Protein AF-A0A1H3CZZ8-F1 (afdb_monomer_lite)

Foldseek 3Di:
DDPPPDDDPDVVNVVVVVVLVVLVVVCCLQQADDVLLVCLLVPFQEFCAQCFQDFALFKWWAALVRRHIHGLGDDDDDCVFKPKDWDWWKKFQQPCVVCVCSVVVVVVSCVVPPDDDPDRSGIDTATWMKMFGPDNCSSVVVDDLVSLLVVQVSQVNLIFMWGWGMFTAGPPPRTTGTTHTDQAGDDRDQVSCVVSVHHRDPSSVVRHRPTPDDRRPRDPSSVVNSVVVRMDIDHPPPCVVVVVVVVVVVD

pLDDT: mean 79.76, std 17.26, range [32.12, 97.25]

Sequence (251 aa):
MLFEVTGMFKPRVLLSLALVLLGAFAYHTFTNITRADIFAYHRLEREAVGASFASAGDVVAISPDGTRMEAICLFDLDAEVRREAGLDSIYVNDLGRQLPTFPKLMNAINFLTPSEGDGRPDEISFAGKYSELSSASAVAPAMTRDCECEMARRMNRREKVCTTIAALSEARDGRALAIRFATYANFVTDARFEECGLEKSPAALALDGATCSAEADIPWDVKLRAMLRLIEQHPRKARAGEDEARTASAE

Structure (mmCIF, N/CA/C/O backbone):
data_AF-A0A1H3CZZ8-F1
#
_entry.id   AF-A0A1H3CZZ8-F1
#
loop_
_atom_site.group_PDB
_atom_site.id
_atom_site.type_symbol
_atom_site.label_atom_id
_atom_site.label_alt_id
_atom_site.label_comp_id
_atom_site.label_asym_id
_atom_site.label_entity_id
_atom_site.label_seq_id
_atom_site.pdbx_PDB_ins_code
_atom_site.Cartn_x
_atom_site.Cartn_y
_atom_site.Cartn_z
_atom_site.occupancy
_atom_site.B_iso_or_equiv
_atom_site.auth_seq_id
_atom_site.auth_comp_id
_atom_site.auth_asym_id
_atom_site.auth_atom_id
_atom_site.pdbx_PDB_model_num
ATOM 1 N N . MET A 1 1 ? 58.305 34.202 0.075 1.00 38.62 1 MET A N 1
ATOM 2 C CA . MET A 1 1 ? 57.602 33.930 -1.195 1.00 38.62 1 MET A CA 1
ATOM 3 C C . MET A 1 1 ? 56.342 33.160 -0.859 1.00 38.62 1 MET A C 1
ATOM 5 O O . MET A 1 1 ? 56.431 32.000 -0.484 1.00 38.62 1 MET A O 1
ATOM 9 N N . LEU A 1 2 ? 55.204 33.853 -0.868 1.00 36.25 2 LEU A N 1
ATOM 10 C CA . LEU A 1 2 ? 53.876 33.257 -0.754 1.00 36.25 2 LEU A CA 1
ATOM 11 C C . LEU A 1 2 ? 53.543 32.629 -2.111 1.00 36.25 2 LEU A C 1
ATOM 13 O O . LEU A 1 2 ? 53.585 33.323 -3.123 1.00 36.25 2 LEU A O 1
ATOM 17 N N . PHE A 1 3 ? 53.273 31.326 -2.136 1.00 39.53 3 PHE A N 1
ATOM 18 C CA . PHE A 1 3 ? 52.702 30.669 -3.307 1.00 39.53 3 PHE A CA 1
ATOM 19 C C . PHE A 1 3 ? 51.218 31.045 -3.381 1.00 39.53 3 PHE A C 1
ATOM 21 O O . PHE A 1 3 ? 50.389 30.480 -2.670 1.00 39.53 3 PHE A O 1
ATOM 28 N N . GLU A 1 4 ? 50.891 32.022 -4.225 1.00 41.75 4 GLU A N 1
ATOM 29 C CA . GLU A 1 4 ? 49.532 32.221 -4.724 1.00 41.75 4 GLU A CA 1
ATOM 30 C C . GLU A 1 4 ? 49.154 31.019 -5.597 1.00 41.75 4 GLU A C 1
ATOM 32 O O . GLU A 1 4 ? 49.566 30.896 -6.749 1.00 41.75 4 GLU A O 1
ATOM 37 N N . VAL A 1 5 ? 48.375 30.099 -5.029 1.00 48.22 5 VAL A N 1
ATOM 38 C CA . VAL A 1 5 ? 47.653 29.069 -5.783 1.00 48.22 5 VAL A CA 1
ATOM 39 C C . VAL A 1 5 ? 46.302 29.663 -6.172 1.00 48.22 5 VAL A C 1
ATOM 41 O O . VAL A 1 5 ? 45.273 29.364 -5.573 1.00 48.22 5 VAL A O 1
ATOM 44 N N . THR A 1 6 ? 46.298 30.564 -7.147 1.00 60.34 6 THR A N 1
ATOM 45 C CA . THR A 1 6 ? 45.065 31.144 -7.690 1.00 60.34 6 THR A CA 1
ATOM 46 C C . THR A 1 6 ? 45.097 31.092 -9.209 1.00 60.34 6 THR A C 1
ATOM 48 O O . THR A 1 6 ? 45.677 31.928 -9.892 1.00 60.34 6 THR A O 1
ATOM 51 N N . GLY A 1 7 ? 44.425 30.075 -9.745 1.00 53.41 7 GLY A N 1
ATOM 52 C CA . GLY A 1 7 ? 44.117 29.954 -11.163 1.00 53.41 7 GLY A CA 1
ATOM 53 C C . GLY A 1 7 ? 4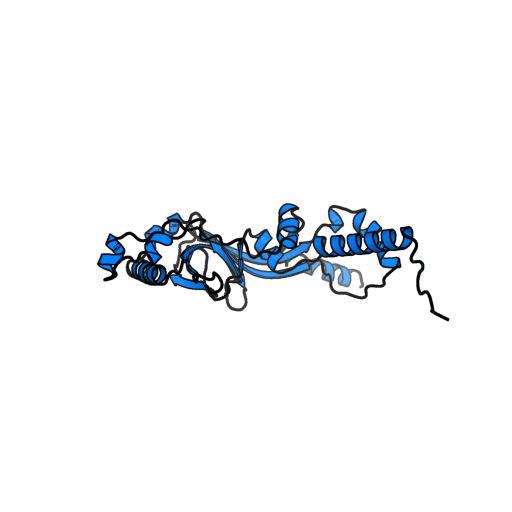4.272 28.513 -11.653 1.00 53.41 7 GLY A C 1
ATOM 54 O O . GLY A 1 7 ? 45.243 27.847 -11.347 1.00 53.41 7 GLY A O 1
ATOM 55 N N . MET A 1 8 ? 43.391 27.948 -12.467 1.00 51.59 8 MET A N 1
ATOM 56 C CA . MET A 1 8 ? 42.372 28.593 -13.276 1.00 51.59 8 MET A CA 1
ATOM 57 C C . MET A 1 8 ? 41.637 27.469 -14.021 1.00 51.59 8 MET A C 1
ATOM 59 O O . MET A 1 8 ? 41.897 27.233 -15.202 1.00 51.59 8 MET A O 1
ATOM 63 N N . PHE A 1 9 ? 40.726 26.735 -13.374 1.00 51.91 9 PHE A N 1
ATOM 64 C CA . PHE A 1 9 ? 39.738 26.023 -14.184 1.00 51.91 9 PHE A CA 1
ATOM 65 C C . PHE A 1 9 ? 38.892 27.109 -14.847 1.00 51.91 9 PHE A C 1
ATOM 67 O O . PHE A 1 9 ? 38.096 27.776 -14.188 1.00 51.91 9 PHE A O 1
ATOM 74 N N . LYS A 1 10 ? 39.153 27.374 -16.138 1.00 71.56 10 LYS A N 1
ATOM 75 C CA . LYS A 1 10 ? 38.395 28.352 -16.931 1.00 71.56 10 LYS A CA 1
ATOM 76 C C . LYS A 1 10 ? 36.904 28.105 -16.666 1.00 71.56 10 LYS A C 1
ATOM 78 O O . LYS A 1 10 ? 36.497 26.945 -16.716 1.00 71.56 10 LYS A O 1
ATOM 83 N N . PRO A 1 11 ? 36.072 29.137 -16.453 1.00 74.56 11 PRO A N 1
ATOM 84 C CA . PRO A 1 11 ? 34.649 28.959 -16.139 1.00 74.56 11 PRO A CA 1
ATOM 85 C C . PRO A 1 11 ? 33.912 28.086 -17.168 1.00 74.56 11 PRO A C 1
ATOM 87 O O . PRO A 1 11 ? 32.972 27.383 -16.827 1.00 74.56 11 PRO A O 1
ATOM 90 N N . ARG A 1 12 ? 34.405 28.042 -18.414 1.00 76.06 12 ARG A N 1
ATOM 91 C CA . ARG A 1 12 ? 33.941 27.124 -19.464 1.00 76.06 12 ARG A CA 1
ATOM 92 C C . ARG A 1 12 ? 34.193 25.642 -19.154 1.00 76.06 12 ARG A C 1
ATOM 94 O O . ARG A 1 12 ? 33.333 24.829 -19.439 1.00 76.06 12 ARG A O 1
ATOM 101 N N . VAL A 1 13 ? 35.337 25.293 -18.566 1.00 77.75 13 VAL A N 1
ATOM 102 C CA . VAL A 1 13 ? 35.671 23.911 -18.173 1.00 77.75 13 VAL A CA 1
ATOM 103 C C . VAL A 1 13 ? 34.804 23.464 -16.997 1.00 77.75 13 VAL A C 1
ATOM 105 O O . VAL A 1 13 ? 34.273 22.360 -17.028 1.00 77.75 13 VAL A O 1
ATOM 108 N N . LEU A 1 14 ? 34.598 24.338 -16.004 1.00 79.62 14 LEU A N 1
ATOM 109 C CA . LEU A 1 14 ? 33.688 24.063 -14.886 1.00 79.62 14 LEU A CA 1
ATOM 110 C C . LEU A 1 14 ? 32.239 23.907 -15.361 1.00 79.62 14 LEU A C 1
ATOM 112 O O . LEU A 1 14 ? 31.555 22.988 -14.924 1.00 79.62 14 LEU A O 1
ATOM 116 N N . LEU A 1 15 ? 31.791 24.754 -16.293 1.00 82.19 15 LEU A N 1
ATOM 117 C CA . LEU A 1 15 ? 30.461 24.651 -16.891 1.00 82.19 15 LEU A CA 1
ATOM 118 C C . LEU A 1 15 ? 30.287 23.344 -17.678 1.00 82.19 15 LEU A C 1
ATOM 120 O O . LEU A 1 15 ? 29.278 22.667 -17.510 1.00 82.19 15 LEU A O 1
ATOM 124 N N . SER A 1 16 ? 31.267 22.962 -18.501 1.00 77.38 16 SER A N 1
ATOM 125 C CA . SER A 1 16 ? 31.225 21.694 -19.238 1.00 77.38 16 SER A CA 1
ATOM 126 C C . SER A 1 16 ? 31.192 20.489 -18.301 1.00 77.38 16 SER A C 1
ATOM 128 O O . SER A 1 16 ? 30.397 19.579 -18.515 1.00 77.38 16 SER A O 1
ATOM 130 N N . LEU A 1 17 ? 32.008 20.490 -17.242 1.00 79.62 17 LEU A N 1
ATOM 131 C CA . LEU A 1 17 ? 31.998 19.425 -16.241 1.00 79.62 17 LEU A CA 1
ATOM 132 C C . LEU A 1 17 ? 30.644 19.350 -15.523 1.00 79.62 17 LEU A C 1
ATOM 134 O O . LEU A 1 17 ? 30.098 18.262 -15.367 1.00 79.62 17 LEU A O 1
ATOM 138 N N . ALA A 1 18 ? 30.073 20.495 -15.142 1.00 82.31 18 ALA A N 1
ATOM 139 C CA . ALA A 1 18 ? 28.754 20.554 -14.521 1.00 82.31 18 ALA A CA 1
ATOM 140 C C . ALA A 1 18 ? 27.660 19.995 -15.443 1.00 82.31 18 ALA A C 1
ATOM 142 O O . ALA A 1 18 ? 26.818 19.230 -14.985 1.00 82.31 18 ALA A O 1
ATOM 143 N N . LEU A 1 19 ? 27.696 20.315 -16.740 1.00 83.25 19 LEU A N 1
ATOM 144 C CA . LEU A 1 19 ? 26.752 19.775 -17.724 1.00 83.25 19 LEU A CA 1
ATOM 145 C C . LEU A 1 19 ? 26.894 18.258 -17.897 1.00 83.25 19 LEU A C 1
ATOM 147 O O . LEU A 1 19 ? 25.882 17.567 -17.974 1.00 83.25 19 LEU A O 1
ATOM 151 N N . VAL A 1 20 ? 28.123 17.732 -17.919 1.00 78.31 20 VAL A N 1
ATOM 152 C CA . VAL A 1 20 ? 28.365 16.281 -17.999 1.00 78.31 20 VAL A CA 1
ATOM 153 C C . VAL A 1 20 ? 27.849 15.576 -16.747 1.00 78.31 20 VAL A C 1
ATOM 155 O O . VAL A 1 20 ? 27.134 14.586 -16.865 1.00 78.31 20 VAL A O 1
ATOM 158 N N . LEU A 1 21 ? 28.148 16.101 -15.555 1.00 79.88 21 LEU A N 1
ATOM 159 C CA . LEU A 1 21 ? 27.664 15.531 -14.295 1.00 79.88 21 LEU A CA 1
ATOM 160 C C . LEU A 1 21 ? 26.137 15.587 -14.195 1.00 79.88 21 LEU A C 1
ATOM 162 O O . LEU A 1 21 ? 25.518 14.609 -13.787 1.00 79.88 21 LEU A O 1
ATOM 166 N N . LEU A 1 22 ? 25.522 16.696 -14.611 1.00 81.25 22 LEU A N 1
ATOM 167 C CA . LEU A 1 22 ? 24.068 16.837 -14.650 1.00 81.25 22 LEU A CA 1
ATOM 168 C C . LEU A 1 22 ? 23.438 15.849 -15.643 1.00 81.25 22 LEU A C 1
ATOM 170 O O . LEU A 1 22 ? 22.421 15.238 -15.330 1.00 81.25 22 LEU A O 1
ATOM 174 N N . GLY A 1 23 ? 24.055 15.657 -16.812 1.00 75.75 23 GLY A N 1
ATOM 175 C CA . GLY A 1 23 ? 23.621 14.678 -17.807 1.00 75.75 23 GLY A CA 1
ATOM 176 C C . GLY A 1 23 ? 23.736 13.236 -17.308 1.00 75.75 23 GLY A C 1
ATOM 177 O O . GLY A 1 23 ? 22.788 12.471 -17.447 1.00 75.75 23 GLY A O 1
ATOM 178 N N . ALA A 1 24 ? 24.855 12.880 -16.671 1.00 71.06 24 ALA A N 1
ATOM 179 C CA . ALA A 1 24 ? 25.063 11.562 -16.074 1.00 71.06 24 ALA A CA 1
ATOM 180 C C . ALA A 1 24 ? 24.095 11.295 -14.910 1.00 71.06 24 ALA A C 1
ATOM 182 O O . ALA A 1 24 ? 23.530 10.207 -14.815 1.00 71.06 24 ALA A O 1
ATOM 183 N N . PHE A 1 25 ? 23.857 12.298 -14.058 1.00 78.81 25 PHE A N 1
ATOM 184 C CA . PHE A 1 25 ? 22.867 12.219 -12.987 1.00 78.81 25 PHE A CA 1
ATOM 185 C C . PHE A 1 25 ? 21.460 12.021 -13.552 1.00 78.81 25 PHE A C 1
ATOM 187 O O . PHE A 1 25 ? 20.789 11.067 -13.175 1.00 78.81 25 PHE A O 1
ATOM 194 N N . ALA A 1 26 ? 21.044 12.858 -14.509 1.00 76.81 26 ALA A N 1
ATOM 195 C CA . ALA A 1 26 ? 19.746 12.730 -15.162 1.00 76.81 26 ALA A CA 1
ATOM 196 C C . ALA A 1 26 ? 19.588 11.352 -15.817 1.00 76.81 26 ALA A C 1
ATOM 198 O O . ALA A 1 26 ? 18.577 10.693 -15.601 1.00 76.81 26 ALA A O 1
ATOM 199 N N . TYR A 1 27 ? 20.601 10.884 -16.552 1.00 73.31 27 TYR A N 1
ATOM 200 C CA . TYR A 1 27 ? 20.612 9.545 -17.137 1.00 73.31 27 TYR A CA 1
ATOM 201 C C . TYR A 1 27 ? 20.356 8.474 -16.078 1.00 73.31 27 TYR A C 1
ATOM 203 O O . TYR A 1 27 ? 19.387 7.730 -16.189 1.00 73.31 27 TYR A O 1
ATOM 211 N N . HIS A 1 28 ? 21.165 8.455 -15.017 1.00 73.38 28 HIS A N 1
ATOM 212 C CA . HIS A 1 28 ? 21.032 7.480 -13.943 1.00 73.38 28 HIS A CA 1
ATOM 213 C C . HIS A 1 28 ? 19.638 7.517 -13.302 1.00 73.38 28 HIS A C 1
ATOM 215 O O . HIS A 1 28 ? 19.015 6.474 -13.122 1.00 73.38 28 HIS A O 1
ATOM 221 N N . THR A 1 29 ? 19.115 8.713 -13.021 1.00 74.31 29 THR A N 1
ATOM 222 C CA . THR A 1 29 ? 17.762 8.909 -12.487 1.00 74.31 29 THR A CA 1
ATOM 223 C C . THR A 1 29 ? 16.685 8.367 -13.427 1.00 74.31 29 THR A C 1
ATOM 225 O O . THR A 1 29 ? 15.711 7.787 -12.956 1.00 74.31 29 THR A O 1
ATOM 228 N N . PHE A 1 30 ? 16.812 8.543 -14.742 1.00 77.00 30 PHE A N 1
ATOM 229 C CA . PHE A 1 30 ? 15.767 8.112 -15.667 1.00 77.00 30 PHE A CA 1
ATOM 230 C C . PHE A 1 30 ? 15.861 6.649 -16.073 1.00 77.00 30 PHE A C 1
ATOM 232 O O . PHE A 1 30 ? 14.817 6.099 -16.401 1.00 77.00 30 PHE A O 1
ATOM 239 N N . THR A 1 31 ? 17.041 6.023 -16.064 1.00 73.25 31 THR A N 1
ATOM 240 C CA . THR A 1 31 ? 17.225 4.657 -16.586 1.00 73.25 31 THR A CA 1
ATOM 241 C C . THR A 1 31 ? 17.309 3.582 -15.513 1.00 73.25 31 THR A C 1
ATOM 243 O O . THR A 1 31 ? 16.959 2.439 -15.791 1.00 73.25 31 THR A O 1
ATOM 246 N N . ASN A 1 32 ? 17.776 3.912 -14.308 1.00 78.69 32 ASN A N 1
ATOM 247 C CA . ASN A 1 32 ? 17.967 2.915 -13.261 1.00 78.69 32 ASN A CA 1
ATOM 248 C C . ASN A 1 32 ? 16.609 2.438 -12.727 1.00 78.69 32 ASN A C 1
ATOM 250 O O . ASN A 1 32 ? 15.812 3.247 -12.247 1.00 78.69 32 ASN A O 1
ATOM 254 N N . ILE A 1 33 ? 16.343 1.136 -12.829 1.00 80.50 33 ILE A N 1
ATOM 255 C CA . ILE A 1 33 ? 15.132 0.515 -12.291 1.00 80.50 33 ILE A CA 1
ATOM 256 C C . ILE A 1 33 ? 15.430 -0.113 -10.922 1.00 80.50 33 ILE A C 1
ATOM 258 O O . ILE A 1 33 ? 16.489 -0.688 -10.684 1.00 80.50 33 ILE A O 1
ATOM 262 N N . THR A 1 34 ? 14.484 -0.004 -9.995 1.00 86.75 34 THR A N 1
ATOM 263 C CA . THR A 1 34 ? 14.579 -0.515 -8.621 1.00 86.75 34 THR A CA 1
ATOM 264 C C . THR A 1 34 ? 13.307 -1.281 -8.241 1.00 86.75 34 THR A C 1
ATOM 266 O O . THR A 1 34 ? 12.295 -1.216 -8.937 1.00 86.75 34 THR A O 1
ATOM 269 N N . ARG A 1 35 ? 13.296 -2.002 -7.108 1.00 86.44 35 ARG A N 1
ATOM 270 C CA . ARG A 1 35 ? 12.054 -2.644 -6.617 1.00 86.44 35 ARG A CA 1
ATOM 271 C C . ARG A 1 35 ? 10.937 -1.632 -6.346 1.00 86.44 35 ARG A C 1
ATOM 273 O O . ARG A 1 35 ? 9.773 -1.951 -6.568 1.00 86.44 35 ARG A O 1
ATOM 280 N N . ALA A 1 36 ? 11.285 -0.413 -5.931 1.00 88.06 36 ALA A N 1
ATOM 281 C CA . ALA A 1 36 ? 10.312 0.648 -5.705 1.00 88.06 36 ALA A CA 1
ATOM 282 C C . ALA A 1 36 ? 9.559 1.035 -6.992 1.00 88.06 36 ALA A C 1
ATOM 284 O O . ALA A 1 36 ? 8.395 1.425 -6.918 1.00 88.06 36 ALA A O 1
ATOM 285 N N . ASP A 1 37 ? 10.166 0.856 -8.170 1.00 89.00 37 ASP A N 1
ATOM 286 C CA . ASP A 1 37 ? 9.495 1.065 -9.458 1.00 89.00 37 ASP A CA 1
ATOM 287 C C . ASP A 1 37 ? 8.368 0.054 -9.700 1.00 89.00 37 ASP A C 1
ATOM 289 O O . ASP A 1 37 ? 7.328 0.420 -10.245 1.00 89.00 37 ASP A O 1
ATOM 293 N N . ILE A 1 38 ? 8.514 -1.188 -9.225 1.00 90.31 38 ILE A N 1
ATOM 294 C CA . ILE A 1 38 ? 7.440 -2.193 -9.268 1.00 90.31 38 ILE A CA 1
ATOM 295 C C . ILE A 1 38 ? 6.280 -1.747 -8.371 1.00 90.31 38 ILE A C 1
ATOM 297 O O . ILE A 1 38 ? 5.116 -1.853 -8.756 1.00 90.31 38 ILE A O 1
ATOM 301 N N . PHE A 1 39 ? 6.584 -1.210 -7.187 1.00 90.94 39 PHE A N 1
ATOM 302 C CA . PHE A 1 39 ? 5.560 -0.713 -6.266 1.00 90.94 39 PHE A CA 1
ATOM 303 C C . PHE A 1 39 ? 4.794 0.456 -6.885 1.00 90.94 39 PHE A C 1
ATOM 305 O O . PHE A 1 39 ? 3.564 0.448 -6.902 1.00 90.94 39 PHE A O 1
ATOM 312 N N . ALA A 1 40 ? 5.516 1.414 -7.469 1.00 89.62 40 ALA A N 1
ATOM 313 C CA . ALA A 1 40 ? 4.923 2.561 -8.139 1.00 89.62 40 ALA A CA 1
ATOM 314 C C . ALA A 1 40 ? 4.100 2.162 -9.377 1.00 89.62 40 ALA A C 1
ATOM 316 O O . ALA A 1 40 ? 3.007 2.697 -9.571 1.00 89.62 40 ALA A O 1
ATOM 317 N N . TYR A 1 41 ? 4.569 1.189 -10.172 1.00 91.06 41 TYR A N 1
ATOM 318 C CA . TYR A 1 41 ? 3.831 0.638 -11.317 1.00 91.06 41 TYR A CA 1
ATOM 319 C C . TYR A 1 41 ? 2.452 0.108 -10.895 1.00 91.06 41 TYR A C 1
ATOM 321 O O . TYR A 1 41 ? 1.438 0.426 -11.517 1.00 91.06 41 TYR A O 1
ATOM 329 N N . HIS A 1 42 ? 2.399 -0.621 -9.775 1.00 91.12 42 HIS A N 1
ATOM 330 C CA . HIS A 1 42 ? 1.165 -1.168 -9.194 1.00 91.12 42 HIS A CA 1
ATOM 331 C C . HIS A 1 42 ? 0.387 -0.184 -8.309 1.00 91.12 42 HIS A C 1
ATOM 333 O O . HIS A 1 42 ? -0.583 -0.577 -7.651 1.00 91.12 42 HIS A O 1
ATOM 339 N N . ARG A 1 43 ? 0.786 1.097 -8.292 1.00 89.94 43 ARG A N 1
ATOM 340 C CA . ARG A 1 43 ? 0.196 2.157 -7.455 1.00 89.94 43 ARG A CA 1
ATOM 341 C C . ARG A 1 43 ? 0.141 1.774 -5.974 1.00 89.94 43 ARG A C 1
ATOM 343 O O . ARG A 1 43 ? -0.857 2.019 -5.299 1.00 89.94 43 ARG A O 1
ATOM 350 N N . LEU A 1 44 ? 1.184 1.118 -5.485 1.00 90.25 44 LEU A N 1
ATOM 351 C CA . LEU A 1 44 ? 1.392 0.873 -4.062 1.00 90.25 44 LEU A CA 1
ATOM 352 C C . LEU A 1 44 ? 2.070 2.100 -3.456 1.00 90.25 44 LEU A C 1
ATOM 354 O O . LEU A 1 44 ? 2.734 2.849 -4.167 1.00 90.25 44 LEU A O 1
ATOM 358 N N . GLU A 1 45 ? 1.871 2.343 -2.166 1.00 84.06 45 GLU A N 1
ATOM 359 C CA . GLU A 1 45 ? 2.285 3.609 -1.538 1.00 84.06 45 GLU A CA 1
ATOM 360 C C . GLU A 1 45 ? 3.496 3.437 -0.619 1.00 84.06 45 GLU A C 1
ATOM 362 O O . GLU A 1 45 ? 4.232 4.397 -0.380 1.00 84.06 45 GLU A O 1
ATOM 367 N N . ARG A 1 46 ? 3.702 2.221 -0.102 1.00 84.81 46 ARG A N 1
ATOM 368 C CA . ARG A 1 46 ? 4.671 1.943 0.958 1.00 84.81 46 ARG A CA 1
ATOM 369 C C . ARG A 1 46 ? 5.090 0.474 0.990 1.00 84.81 46 ARG A C 1
ATOM 371 O O . ARG A 1 46 ? 4.306 -0.413 0.655 1.00 84.81 46 ARG A O 1
ATOM 378 N N . GLU A 1 47 ? 6.311 0.231 1.459 1.00 86.25 47 GLU A N 1
ATOM 379 C CA . GLU A 1 47 ? 6.812 -1.105 1.794 1.00 86.25 47 GLU A CA 1
ATOM 380 C C . GLU A 1 47 ? 6.111 -1.690 3.024 1.00 86.25 47 GLU A C 1
ATOM 382 O O . GLU A 1 47 ? 5.940 -1.012 4.029 1.00 86.25 47 GLU A O 1
ATOM 387 N N . ALA A 1 48 ? 5.758 -2.971 2.999 1.00 83.69 48 ALA A N 1
ATOM 388 C CA . ALA A 1 48 ? 5.018 -3.637 4.073 1.00 83.69 48 ALA A CA 1
ATOM 389 C C . ALA A 1 48 ? 5.919 -4.098 5.244 1.00 83.69 48 ALA A C 1
ATOM 391 O O . ALA A 1 48 ? 5.820 -5.229 5.725 1.00 83.69 48 ALA A O 1
ATOM 392 N N . VAL A 1 49 ? 6.813 -3.227 5.726 1.00 78.69 49 VAL A N 1
ATOM 393 C CA . VAL A 1 49 ? 7.728 -3.516 6.844 1.00 78.69 49 VAL A CA 1
ATOM 394 C C . VAL A 1 49 ? 6.941 -3.888 8.113 1.00 78.69 49 VAL A C 1
ATOM 396 O O . VAL A 1 49 ? 6.256 -3.060 8.707 1.00 78.69 49 VAL A O 1
ATOM 399 N N . GLY A 1 50 ? 7.036 -5.155 8.530 1.00 70.31 50 GLY A N 1
ATOM 400 C CA . GLY A 1 50 ? 6.348 -5.705 9.710 1.00 70.31 50 GLY A CA 1
ATOM 401 C C . GLY A 1 50 ? 4.945 -6.272 9.443 1.00 70.31 50 GLY A C 1
ATOM 402 O O . GLY A 1 50 ? 4.532 -7.206 10.125 1.00 70.31 50 GLY A O 1
ATOM 403 N N . ALA A 1 51 ? 4.255 -5.822 8.391 1.00 73.06 51 ALA A N 1
ATOM 404 C CA . ALA A 1 51 ? 2.958 -6.356 7.956 1.00 73.06 51 ALA A CA 1
ATOM 405 C C . ALA A 1 51 ? 3.132 -7.500 6.948 1.00 73.06 51 ALA A C 1
ATOM 407 O O . ALA A 1 51 ? 2.462 -7.558 5.920 1.00 73.06 51 ALA A O 1
ATOM 408 N N . SER A 1 52 ? 4.064 -8.413 7.227 1.00 70.69 52 SER A N 1
ATOM 409 C CA . SER A 1 52 ? 4.585 -9.333 6.220 1.00 70.69 52 SER A CA 1
ATOM 410 C C . SER A 1 52 ? 3.567 -10.317 5.662 1.00 70.69 52 SER A C 1
ATOM 412 O O . SER A 1 52 ? 3.896 -10.966 4.692 1.00 70.69 52 SER A O 1
ATOM 414 N N . PHE A 1 53 ? 2.366 -10.453 6.218 1.00 77.81 53 PHE A N 1
ATOM 415 C CA . PHE A 1 53 ? 1.342 -11.367 5.696 1.00 77.81 53 PHE A CA 1
ATOM 416 C C . PHE A 1 53 ? 0.050 -10.658 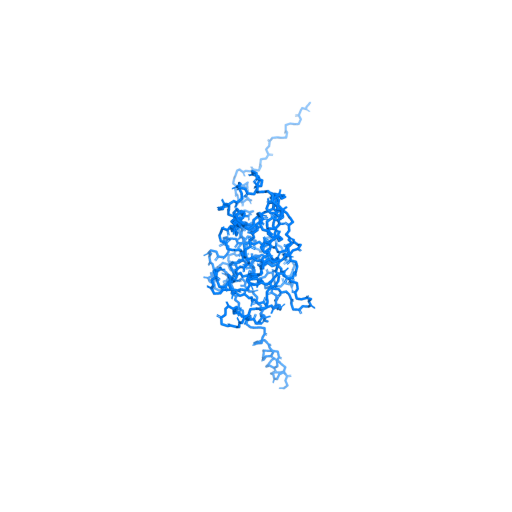5.279 1.00 77.81 53 PHE A C 1
ATOM 418 O O . PHE A 1 53 ? -0.926 -11.326 4.957 1.00 77.81 53 PHE A O 1
ATOM 425 N N . ALA A 1 54 ? 0.040 -9.321 5.274 1.00 85.19 54 ALA A N 1
ATOM 426 C CA . ALA A 1 54 ? -1.138 -8.562 4.881 1.00 85.19 54 ALA A CA 1
ATOM 427 C C . ALA A 1 54 ? -1.430 -8.730 3.382 1.00 85.19 54 ALA A C 1
ATOM 429 O O . ALA A 1 54 ? -0.573 -8.506 2.525 1.00 85.19 54 ALA A O 1
ATOM 430 N N . SER A 1 55 ? -2.668 -9.087 3.075 1.00 92.19 55 SER A N 1
ATOM 431 C CA . SER A 1 55 ? -3.251 -9.119 1.739 1.00 92.19 55 SER A CA 1
ATOM 432 C C . SER A 1 55 ? -4.242 -7.967 1.565 1.00 92.19 55 SER A C 1
ATOM 434 O O . SER A 1 55 ? -4.636 -7.302 2.526 1.00 92.19 55 SER A O 1
ATOM 436 N N . ALA A 1 56 ? -4.675 -7.710 0.329 1.00 93.62 56 ALA A N 1
ATOM 437 C CA . ALA A 1 56 ? -5.788 -6.792 0.108 1.00 93.62 56 ALA A CA 1
ATOM 438 C C . ALA A 1 56 ? -7.031 -7.266 0.887 1.00 93.62 56 ALA A C 1
ATOM 440 O O . ALA A 1 56 ? -7.380 -8.444 0.843 1.00 93.62 56 ALA A O 1
ATOM 441 N N . GLY A 1 57 ? -7.683 -6.345 1.593 1.00 93.88 57 GLY A N 1
ATOM 442 C CA . GLY A 1 57 ? -8.785 -6.602 2.518 1.00 93.88 57 GLY A CA 1
ATOM 443 C C . GLY A 1 57 ? -8.385 -6.583 3.991 1.00 93.88 57 GLY A C 1
ATOM 444 O O . GLY A 1 57 ? -9.197 -6.192 4.824 1.00 93.88 57 GLY A O 1
ATOM 445 N N . ASP A 1 58 ? -7.142 -6.930 4.318 1.00 94.56 58 ASP A N 1
ATOM 446 C CA . ASP A 1 58 ? -6.722 -7.072 5.711 1.00 94.56 58 ASP A CA 1
ATOM 447 C C . ASP A 1 58 ? -6.619 -5.728 6.430 1.00 94.56 58 ASP A C 1
ATOM 449 O O . ASP A 1 58 ? -6.299 -4.688 5.836 1.00 94.56 58 ASP A O 1
ATOM 453 N N . VAL A 1 59 ? -6.839 -5.766 7.743 1.00 94.25 59 VAL A N 1
ATOM 454 C CA . VAL A 1 59 ? -6.709 -4.602 8.618 1.00 94.25 59 VAL A CA 1
ATOM 455 C C . VAL A 1 59 ? -5.346 -4.626 9.288 1.00 94.25 59 VAL A C 1
ATOM 457 O O . VAL A 1 59 ? -4.954 -5.599 9.937 1.00 94.25 59 VAL A O 1
ATOM 460 N N . VAL A 1 60 ? -4.634 -3.515 9.151 1.00 94.38 60 VAL A N 1
ATOM 461 C CA . VAL A 1 60 ? -3.274 -3.317 9.641 1.00 94.38 60 VAL A CA 1
ATOM 462 C C . VAL A 1 60 ? -3.262 -2.161 10.630 1.00 94.38 60 VAL A C 1
ATOM 464 O O . VAL A 1 60 ? -3.831 -1.101 10.374 1.00 94.38 60 VAL A O 1
ATOM 467 N N . ALA A 1 61 ? -2.590 -2.355 11.757 1.00 94.12 61 ALA A N 1
ATOM 468 C CA . ALA A 1 61 ? -2.247 -1.286 12.676 1.00 94.12 61 ALA A CA 1
ATOM 469 C C . ALA A 1 61 ? -0.890 -0.684 12.296 1.00 94.12 61 ALA A C 1
ATOM 471 O O . ALA A 1 61 ? 0.075 -1.403 12.040 1.00 94.12 61 ALA A O 1
ATOM 472 N N . ILE A 1 62 ? -0.819 0.642 12.272 1.00 92.31 62 ILE A N 1
ATOM 473 C CA . ILE A 1 62 ? 0.372 1.427 11.970 1.00 92.31 62 ILE A CA 1
ATOM 474 C C . ILE A 1 62 ? 0.753 2.186 13.234 1.00 92.31 62 ILE A C 1
ATOM 476 O O . ILE A 1 62 ? -0.059 2.927 13.796 1.00 92.31 62 ILE A O 1
ATOM 480 N N . SER A 1 63 ? 1.996 2.027 13.675 1.00 91.06 63 SER A N 1
ATOM 481 C CA . SER A 1 63 ? 2.508 2.711 14.856 1.00 91.06 63 SER A CA 1
ATOM 482 C C . SER A 1 63 ? 2.454 4.243 14.713 1.00 91.06 63 SER A C 1
ATOM 484 O O . SER A 1 63 ? 2.441 4.765 13.595 1.00 91.06 63 SER A O 1
ATOM 486 N N . PRO A 1 64 ? 2.454 4.998 15.830 1.00 89.25 64 PRO A N 1
ATOM 487 C CA . PRO A 1 64 ? 2.362 6.461 15.790 1.00 89.25 64 PRO A CA 1
ATOM 488 C C . PRO A 1 64 ? 3.491 7.138 14.997 1.00 89.25 64 PRO A C 1
ATOM 490 O O . PRO A 1 64 ? 3.281 8.185 14.393 1.00 89.25 64 PRO A O 1
ATOM 493 N N . ASP A 1 65 ? 4.683 6.537 14.993 1.00 86.81 65 ASP A N 1
ATOM 494 C CA . ASP A 1 65 ? 5.856 6.978 14.225 1.00 86.81 65 ASP A CA 1
ATOM 495 C C . ASP A 1 65 ? 5.818 6.526 12.753 1.00 86.81 65 ASP A C 1
ATOM 497 O O . ASP A 1 65 ? 6.687 6.894 11.969 1.00 86.81 65 ASP A O 1
ATOM 501 N N . GLY A 1 66 ? 4.826 5.722 12.361 1.00 84.31 66 GLY A N 1
ATOM 502 C CA . GLY A 1 66 ? 4.645 5.234 10.999 1.00 84.31 66 GLY A CA 1
ATOM 503 C C . GLY A 1 66 ? 5.641 4.164 10.553 1.00 84.31 66 GLY A C 1
ATOM 504 O O . GLY A 1 66 ? 5.570 3.769 9.390 1.00 84.31 66 GLY A O 1
ATOM 505 N N . THR A 1 67 ? 6.545 3.710 11.431 1.00 82.69 67 THR A N 1
ATOM 506 C CA . THR A 1 67 ? 7.663 2.816 11.075 1.00 82.69 67 THR A CA 1
ATOM 507 C C . THR A 1 67 ? 7.336 1.334 11.217 1.00 82.69 67 THR A C 1
ATOM 509 O O . THR A 1 67 ? 7.942 0.503 10.543 1.00 82.69 67 THR A O 1
ATOM 512 N N . ARG A 1 68 ? 6.389 0.984 12.093 1.00 86.38 68 ARG A N 1
ATOM 513 C CA . ARG A 1 68 ? 5.971 -0.395 12.340 1.00 86.38 68 ARG A CA 1
ATOM 514 C C . ARG A 1 68 ? 4.549 -0.591 11.862 1.00 86.38 68 ARG A C 1
ATOM 516 O O . ARG A 1 68 ? 3.661 0.208 12.160 1.00 86.38 68 ARG A O 1
ATOM 523 N N . MET A 1 69 ? 4.345 -1.688 11.153 1.00 89.50 69 MET A N 1
ATOM 524 C CA . MET A 1 69 ? 3.029 -2.135 10.735 1.00 89.50 69 MET A CA 1
ATOM 525 C C . MET A 1 69 ? 2.815 -3.561 11.211 1.00 89.50 69 MET A C 1
ATOM 527 O O . MET A 1 69 ? 3.749 -4.358 11.228 1.00 89.50 69 MET A O 1
ATOM 531 N N . GLU A 1 70 ? 1.590 -3.874 11.601 1.00 92.31 70 GLU A N 1
ATOM 532 C CA . GLU A 1 70 ? 1.206 -5.201 12.063 1.00 92.31 70 GLU A CA 1
ATOM 533 C C . GLU A 1 70 ? -0.188 -5.524 11.538 1.00 92.31 70 GLU A C 1
ATOM 535 O O . GLU A 1 70 ? -1.119 -4.740 11.716 1.00 92.31 70 GLU A O 1
ATOM 540 N N . ALA A 1 71 ? -0.340 -6.668 10.875 1.00 92.25 71 ALA A N 1
ATOM 541 C CA . ALA A 1 71 ? -1.658 -7.142 10.482 1.00 92.25 71 ALA A CA 1
ATOM 542 C C . ALA A 1 71 ? -2.408 -7.619 11.733 1.00 92.25 71 ALA A C 1
ATOM 544 O O . ALA A 1 71 ? -1.920 -8.494 12.445 1.00 92.25 71 ALA A O 1
ATOM 545 N N . ILE A 1 72 ? -3.571 -7.028 12.005 1.00 93.94 72 ILE A N 1
ATOM 546 C CA . ILE A 1 72 ? -4.366 -7.316 13.208 1.00 93.94 72 ILE A CA 1
ATOM 547 C C . ILE A 1 72 ? -5.629 -8.118 12.899 1.00 93.94 72 ILE A C 1
ATOM 549 O O . ILE A 1 72 ? -6.102 -8.854 13.760 1.00 93.94 72 ILE A O 1
ATOM 553 N N . CYS A 1 73 ? -6.148 -8.017 11.673 1.00 93.69 73 CYS A N 1
ATOM 554 C CA . CYS A 1 73 ? -7.255 -8.841 11.205 1.00 93.69 73 CYS A CA 1
ATOM 555 C C . CYS A 1 73 ? -6.968 -9.307 9.784 1.00 93.69 73 CYS A C 1
ATOM 557 O O . CYS A 1 73 ? -6.789 -8.483 8.885 1.00 93.69 73 CYS A O 1
ATOM 559 N N . LEU A 1 74 ? -6.912 -10.626 9.616 1.00 93.25 74 LEU A N 1
ATOM 560 C CA . LEU A 1 74 ? -6.695 -11.285 8.336 1.00 93.25 74 LEU A CA 1
ATOM 561 C C . LEU A 1 74 ? -8.024 -11.859 7.866 1.00 93.25 74 LEU A C 1
ATOM 563 O O . LEU A 1 74 ? -8.658 -12.617 8.605 1.00 93.25 74 LEU A O 1
ATOM 567 N N . PHE A 1 75 ? -8.439 -11.499 6.659 1.00 91.50 75 PHE A N 1
ATOM 568 C CA . PHE A 1 75 ? -9.710 -11.934 6.105 1.00 91.50 75 PHE A CA 1
ATOM 569 C C . PHE A 1 75 ? -9.500 -12.824 4.890 1.00 91.50 75 PHE A C 1
ATOM 571 O O . PHE A 1 75 ? -8.730 -12.521 3.971 1.00 91.50 75 PHE A O 1
ATOM 578 N N . ASP A 1 76 ? -10.251 -13.921 4.867 1.00 90.25 76 ASP A N 1
ATOM 579 C CA . ASP A 1 76 ? -10.442 -14.672 3.641 1.00 90.25 76 ASP A CA 1
ATOM 580 C C . ASP A 1 76 ? -11.666 -14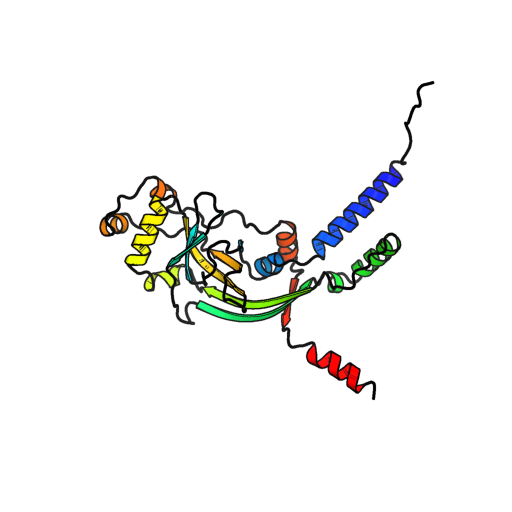.111 2.921 1.00 90.25 76 ASP A C 1
ATOM 582 O O . ASP A 1 76 ? -12.791 -14.211 3.409 1.00 90.25 76 ASP A O 1
ATOM 586 N N . LEU A 1 77 ? -11.414 -13.416 1.814 1.00 90.50 77 LEU A N 1
ATOM 587 C CA . LEU A 1 77 ? -12.430 -12.718 1.038 1.00 90.50 77 LEU A CA 1
ATOM 588 C C . LEU A 1 77 ? -12.647 -13.439 -0.286 1.00 90.50 77 LEU A C 1
ATOM 590 O O . LEU A 1 77 ? -11.683 -13.854 -0.939 1.00 90.50 77 LEU A O 1
ATOM 594 N N . ASP A 1 78 ? -13.910 -13.503 -0.700 1.00 90.56 78 ASP A N 1
ATOM 595 C CA . ASP A 1 78 ? -14.310 -14.085 -1.975 1.00 90.56 78 ASP A CA 1
ATOM 596 C C . ASP A 1 78 ? -13.667 -13.360 -3.165 1.00 90.56 78 ASP A C 1
ATOM 598 O O . ASP A 1 78 ? -13.392 -12.154 -3.131 1.00 90.56 78 ASP A O 1
ATOM 602 N N . ALA A 1 79 ? -13.492 -14.087 -4.271 1.00 88.25 79 ALA A N 1
ATOM 603 C CA . ALA A 1 79 ? -12.871 -13.570 -5.493 1.00 88.25 79 ALA A CA 1
ATOM 604 C C . ALA A 1 79 ? -13.646 -12.403 -6.143 1.00 88.25 79 ALA A C 1
ATOM 606 O O . ALA A 1 79 ? -13.076 -11.632 -6.916 1.00 88.25 79 ALA A O 1
ATOM 607 N N . GLU A 1 80 ? -14.937 -12.252 -5.830 1.00 87.06 80 GLU A N 1
ATOM 608 C CA . GLU A 1 80 ? -15.752 -11.107 -6.262 1.00 87.06 80 GLU A CA 1
ATOM 609 C C . GLU A 1 80 ? -15.355 -9.807 -5.543 1.00 87.06 80 GLU A C 1
ATOM 611 O O . GLU A 1 80 ? -15.458 -8.713 -6.103 1.00 87.06 80 GLU A O 1
ATOM 616 N N . VAL A 1 81 ? -14.867 -9.924 -4.306 1.00 90.38 81 VAL A N 1
ATOM 617 C CA . VAL A 1 81 ? -14.460 -8.800 -3.454 1.00 90.38 81 VAL A CA 1
ATOM 618 C C . VAL A 1 81 ? -12.971 -8.501 -3.619 1.00 90.38 81 VAL A C 1
ATOM 620 O O . VAL A 1 81 ? -12.573 -7.335 -3.707 1.00 90.38 81 VAL A O 1
ATOM 623 N N . ARG A 1 82 ? -12.150 -9.552 -3.694 1.00 93.25 82 ARG A N 1
ATOM 624 C CA . ARG A 1 82 ? -10.694 -9.473 -3.808 1.00 93.25 82 ARG A CA 1
ATOM 625 C C . ARG A 1 82 ? -10.236 -10.095 -5.120 1.00 93.25 82 ARG A C 1
ATOM 627 O O . ARG A 1 82 ? -10.251 -11.311 -5.291 1.00 93.25 82 ARG A O 1
ATOM 634 N N . ARG A 1 83 ? -9.752 -9.252 -6.032 1.00 93.00 83 ARG A N 1
ATOM 635 C CA . ARG A 1 83 ? -9.105 -9.716 -7.258 1.00 93.00 83 ARG A CA 1
ATOM 636 C C . ARG A 1 83 ? -7.674 -10.107 -6.943 1.00 93.00 83 ARG A C 1
ATOM 638 O O . ARG A 1 83 ? -6.937 -9.332 -6.338 1.00 93.00 83 ARG A O 1
ATOM 645 N N . GLU A 1 84 ? -7.259 -11.268 -7.422 1.00 92.50 84 GLU A N 1
ATOM 646 C CA . GLU A 1 84 ? -5.894 -11.749 -7.267 1.00 92.50 84 GLU A CA 1
ATOM 647 C C . GLU A 1 84 ? -5.304 -12.117 -8.624 1.00 92.50 84 GLU A C 1
ATOM 649 O O . GLU A 1 84 ? -5.960 -12.738 -9.458 1.00 92.50 84 GLU A O 1
ATOM 654 N N . ALA A 1 85 ? -4.054 -11.725 -8.848 1.00 90.75 85 ALA A N 1
ATOM 655 C CA . ALA A 1 85 ? -3.310 -12.027 -10.057 1.00 90.75 85 ALA A CA 1
ATOM 656 C C . ALA A 1 85 ? -1.920 -12.550 -9.691 1.00 90.75 85 ALA A C 1
ATOM 658 O O . ALA A 1 85 ? -1.160 -11.896 -8.974 1.00 90.75 85 ALA A O 1
ATOM 659 N N . GLY A 1 86 ? -1.575 -13.731 -10.204 1.00 90.25 86 GLY A N 1
ATOM 660 C CA . GLY A 1 86 ? -0.198 -14.213 -10.184 1.00 90.25 86 GLY A CA 1
ATOM 661 C C . GLY A 1 86 ? 0.663 -13.359 -11.112 1.00 90.25 86 GLY A C 1
ATOM 662 O O . GLY A 1 86 ? 0.278 -13.085 -12.248 1.00 90.25 86 GLY A O 1
ATOM 663 N N . LEU A 1 87 ? 1.823 -12.936 -10.626 1.00 90.44 87 LEU A N 1
ATOM 664 C CA . LEU A 1 87 ? 2.789 -12.157 -11.385 1.00 90.44 87 LEU A CA 1
ATOM 665 C C . LEU A 1 87 ? 4.027 -13.006 -11.648 1.00 90.44 87 LEU A C 1
ATOM 667 O O . LEU A 1 87 ? 4.677 -13.472 -10.717 1.00 90.44 87 LEU A O 1
ATOM 671 N N . ASP A 1 88 ? 4.374 -13.158 -12.921 1.00 91.44 88 ASP A N 1
ATOM 672 C CA . ASP A 1 88 ? 5.661 -13.692 -13.367 1.00 91.44 88 ASP A CA 1
ATOM 673 C C . ASP A 1 88 ? 6.146 -12.841 -14.542 1.00 91.44 88 ASP A C 1
ATOM 675 O O . ASP A 1 88 ? 5.751 -13.022 -15.700 1.00 91.44 88 ASP A O 1
ATOM 679 N N . SER A 1 89 ? 6.899 -11.790 -14.226 1.00 90.44 89 SER A N 1
ATOM 680 C CA . SER A 1 89 ? 7.163 -10.705 -15.171 1.00 90.44 89 SER A CA 1
ATOM 681 C C . SER A 1 89 ? 8.568 -10.140 -15.048 1.00 90.44 89 SER A C 1
ATOM 683 O O . SER A 1 89 ? 9.262 -10.317 -14.042 1.00 90.44 89 SER A O 1
ATOM 685 N N . ILE A 1 90 ? 8.974 -9.456 -16.109 1.00 89.62 90 ILE A N 1
ATOM 686 C CA . ILE A 1 90 ? 10.170 -8.628 -16.174 1.00 89.62 90 ILE A CA 1
ATOM 687 C C . ILE A 1 90 ? 9.684 -7.191 -16.342 1.00 89.62 90 ILE A C 1
ATOM 689 O O . ILE A 1 90 ? 8.879 -6.909 -17.231 1.00 89.62 90 ILE A O 1
ATOM 693 N N . TYR A 1 91 ? 10.143 -6.311 -15.463 1.00 89.12 91 TYR A N 1
ATOM 694 C CA . TYR A 1 91 ? 9.918 -4.877 -15.548 1.00 89.12 91 TYR A CA 1
ATOM 695 C C . TYR A 1 91 ? 11.125 -4.260 -16.223 1.00 89.12 91 TYR A C 1
ATOM 697 O O . TYR A 1 91 ? 12.250 -4.521 -15.800 1.00 89.12 91 TYR A O 1
ATOM 705 N N . VAL A 1 92 ? 10.892 -3.482 -17.272 1.00 87.44 92 VAL A N 1
ATOM 706 C CA . VAL A 1 92 ? 11.960 -2.870 -18.060 1.00 87.44 92 VAL A CA 1
ATOM 707 C C . VAL A 1 92 ? 11.772 -1.367 -18.143 1.00 87.44 92 VAL A C 1
ATOM 709 O O . VAL A 1 92 ? 10.641 -0.885 -18.207 1.00 87.44 92 VAL A O 1
ATOM 712 N N . ASN A 1 93 ? 12.874 -0.626 -18.139 1.00 83.31 93 ASN A N 1
ATOM 713 C CA . ASN A 1 93 ? 12.858 0.805 -18.385 1.00 83.31 93 ASN A CA 1
ATOM 714 C C . ASN A 1 93 ? 12.988 1.087 -19.881 1.00 83.31 93 ASN A C 1
ATOM 716 O O . ASN A 1 93 ? 14.038 0.854 -20.479 1.00 83.31 93 ASN A O 1
ATOM 720 N N . ASP A 1 94 ? 11.927 1.615 -20.482 1.00 73.06 94 ASP A N 1
ATOM 721 C CA . ASP A 1 94 ? 11.849 1.788 -21.926 1.00 73.06 94 ASP A CA 1
ATOM 722 C C . ASP A 1 94 ? 12.218 3.185 -22.449 1.00 73.06 94 ASP A C 1
ATOM 724 O O . ASP A 1 94 ? 11.873 3.599 -23.563 1.00 73.06 94 ASP A O 1
ATOM 728 N N . LEU A 1 95 ? 12.977 3.953 -21.673 1.00 69.25 95 LEU A N 1
ATOM 729 C CA . LEU A 1 95 ? 13.444 5.257 -22.140 1.00 69.25 95 LEU A CA 1
ATOM 730 C C . LEU A 1 95 ? 14.249 5.150 -23.457 1.00 69.25 95 LEU A C 1
ATOM 732 O O . LEU A 1 95 ? 14.226 6.062 -24.284 1.00 69.25 95 LEU A O 1
ATOM 736 N N . GLY A 1 96 ? 14.919 4.012 -23.681 1.00 56.03 96 GLY A N 1
ATOM 737 C CA . GLY A 1 96 ? 15.691 3.722 -24.889 1.00 56.03 96 GLY A CA 1
ATOM 738 C C . GLY A 1 96 ? 14.862 3.556 -26.172 1.00 56.03 96 GLY A C 1
ATOM 739 O O . GLY A 1 96 ? 15.302 4.055 -27.212 1.00 56.03 96 GLY A O 1
ATOM 740 N N . ARG A 1 97 ? 13.679 2.910 -26.141 1.00 56.53 97 ARG A N 1
ATOM 741 C CA . ARG A 1 97 ? 12.804 2.838 -27.335 1.00 56.53 97 ARG A CA 1
ATOM 742 C C . ARG A 1 97 ? 11.972 4.112 -27.501 1.00 56.53 97 ARG A C 1
ATOM 744 O O . ARG A 1 97 ? 11.710 4.500 -28.638 1.00 56.53 97 ARG A O 1
ATOM 751 N N . GLN A 1 98 ? 11.616 4.801 -26.410 1.00 57.66 98 GLN A N 1
ATOM 752 C CA . GLN A 1 98 ? 10.860 6.062 -26.475 1.00 57.66 98 GLN A CA 1
ATOM 753 C C . GLN A 1 98 ? 11.698 7.250 -26.980 1.00 57.66 98 GLN A C 1
ATOM 755 O O . GLN A 1 98 ? 11.165 8.150 -27.629 1.00 57.66 98 GLN A O 1
ATOM 760 N N . LEU A 1 99 ? 13.015 7.252 -26.743 1.00 61.66 99 LEU A N 1
ATOM 761 C CA . LEU A 1 99 ? 13.936 8.284 -27.227 1.00 61.66 99 LEU A CA 1
ATOM 762 C C . LEU A 1 99 ? 15.111 7.649 -27.992 1.00 61.66 99 LEU A C 1
ATOM 764 O O . LEU A 1 99 ? 16.218 7.579 -27.467 1.00 61.66 99 LEU A O 1
ATOM 768 N N . PRO A 1 100 ? 14.943 7.243 -29.265 1.00 57.03 100 PRO A N 1
ATOM 769 C CA . PRO A 1 100 ? 15.979 6.520 -30.020 1.00 57.03 100 PRO A CA 1
ATOM 770 C C . PRO A 1 100 ? 17.279 7.319 -30.242 1.00 57.03 100 PRO A C 1
ATOM 772 O O . PRO A 1 100 ? 18.337 6.754 -30.530 1.00 57.03 100 PRO A O 1
ATOM 775 N N . THR A 1 101 ? 17.233 8.646 -30.109 1.00 55.88 101 THR A N 1
ATOM 776 C CA . THR A 1 101 ? 18.401 9.541 -30.155 1.00 55.88 101 THR A CA 1
ATOM 777 C C . THR A 1 101 ? 19.157 9.614 -28.827 1.00 55.88 101 THR A C 1
ATOM 779 O O . THR A 1 101 ? 20.320 10.012 -28.813 1.00 55.88 101 THR A O 1
ATOM 782 N N . PHE A 1 102 ? 18.530 9.225 -27.717 1.00 56.47 102 PHE A N 1
ATOM 783 C CA . PHE A 1 102 ? 19.085 9.342 -26.372 1.00 56.47 102 PHE A CA 1
ATOM 784 C C . PHE A 1 102 ? 20.197 8.315 -26.090 1.00 56.47 102 PHE A C 1
ATOM 786 O O . PHE A 1 102 ? 21.269 8.743 -25.667 1.00 56.47 102 PHE A O 1
ATOM 793 N N . PRO A 1 103 ? 20.072 7.016 -26.447 1.00 54.56 103 PRO A N 1
ATOM 794 C CA . PRO A 1 103 ? 21.198 6.079 -26.396 1.00 54.56 103 PRO A CA 1
ATOM 795 C C . PRO A 1 103 ? 22.390 6.526 -27.253 1.00 54.56 103 PRO A C 1
ATOM 797 O O . PRO A 1 103 ? 23.537 6.312 -26.878 1.00 54.56 103 PRO A O 1
ATOM 800 N N . LYS A 1 104 ? 22.141 7.196 -28.389 1.00 56.84 104 LYS A N 1
ATOM 801 C CA . LYS A 1 104 ? 23.201 7.744 -29.257 1.00 56.84 104 LYS A CA 1
ATOM 802 C C . LYS A 1 104 ? 23.915 8.932 -28.609 1.00 56.84 104 LYS A C 1
ATOM 804 O O . LYS A 1 104 ? 25.139 8.999 -28.663 1.00 56.84 104 LYS A O 1
ATOM 809 N N . LEU A 1 105 ? 23.162 9.835 -27.978 1.00 58.66 105 LEU A N 1
ATOM 810 C CA . LEU A 1 105 ? 23.704 10.944 -27.190 1.00 58.66 105 LEU A CA 1
ATOM 811 C C . LEU A 1 105 ? 24.544 10.424 -26.015 1.00 58.66 105 LEU A C 1
ATOM 813 O O . LEU A 1 105 ? 25.653 10.899 -25.797 1.00 58.66 105 LEU A O 1
ATOM 817 N N . MET A 1 106 ? 24.051 9.407 -25.308 1.00 56.16 106 MET A N 1
ATOM 818 C CA . MET A 1 106 ? 24.751 8.812 -24.171 1.00 56.16 106 MET A CA 1
ATOM 819 C C . MET A 1 106 ? 25.981 8.006 -24.589 1.00 56.16 106 MET A C 1
ATOM 821 O O . MET A 1 106 ? 27.011 8.133 -23.943 1.00 56.16 106 MET A O 1
ATOM 825 N N . ASN A 1 107 ? 25.946 7.267 -25.702 1.00 56.28 107 ASN A N 1
ATOM 826 C CA . ASN A 1 107 ? 27.139 6.612 -26.254 1.00 56.28 107 ASN A CA 1
ATOM 827 C C . ASN A 1 107 ? 28.212 7.620 -26.691 1.00 56.28 107 ASN A C 1
ATOM 829 O O . ASN A 1 107 ? 29.400 7.368 -26.500 1.00 56.28 107 ASN A O 1
ATOM 833 N N . ALA A 1 108 ? 27.813 8.780 -27.223 1.00 58.28 108 ALA A N 1
ATOM 834 C CA . ALA A 1 108 ? 28.751 9.856 -27.542 1.00 58.28 108 ALA A CA 1
ATOM 835 C C . ALA A 1 108 ? 29.417 10.454 -26.285 1.00 58.28 108 ALA A C 1
ATOM 837 O O . ALA A 1 108 ? 30.554 10.914 -26.359 1.00 58.28 108 ALA A O 1
ATOM 838 N N . ILE A 1 109 ? 28.736 10.418 -25.133 1.00 55.94 109 ILE A N 1
ATOM 839 C CA . ILE A 1 109 ? 29.261 10.874 -23.836 1.00 55.94 109 ILE A CA 1
ATOM 840 C C . ILE A 1 109 ? 30.083 9.766 -23.146 1.00 55.94 109 ILE A C 1
ATOM 842 O O . ILE A 1 109 ? 31.155 10.051 -22.620 1.00 55.94 109 ILE A O 1
ATOM 846 N N . ASN A 1 110 ? 29.659 8.498 -23.216 1.00 49.97 110 ASN A N 1
ATOM 847 C CA . ASN A 1 110 ? 30.365 7.333 -22.658 1.00 49.97 110 ASN A CA 1
ATOM 848 C C . ASN A 1 110 ? 31.714 7.048 -23.336 1.00 49.97 110 ASN A C 1
ATOM 850 O O . ASN A 1 110 ? 32.571 6.408 -22.736 1.00 49.97 110 ASN A O 1
ATOM 854 N N . PHE A 1 111 ? 31.965 7.577 -24.538 1.00 50.44 111 PHE A N 1
ATOM 855 C CA . PHE A 1 111 ? 33.308 7.583 -25.134 1.00 50.44 111 PHE A CA 1
ATOM 856 C C . PHE A 1 111 ? 34.354 8.295 -24.243 1.00 50.44 111 PHE A C 1
ATOM 858 O O . PHE A 1 111 ? 35.552 8.077 -24.401 1.00 50.44 111 PHE A O 1
ATOM 865 N N . LEU A 1 112 ? 33.920 9.123 -23.282 1.00 46.12 112 LEU A N 1
ATOM 866 C CA . LEU A 1 112 ? 34.784 9.826 -22.327 1.00 46.12 112 LEU A CA 1
ATOM 867 C C . LEU A 1 112 ? 34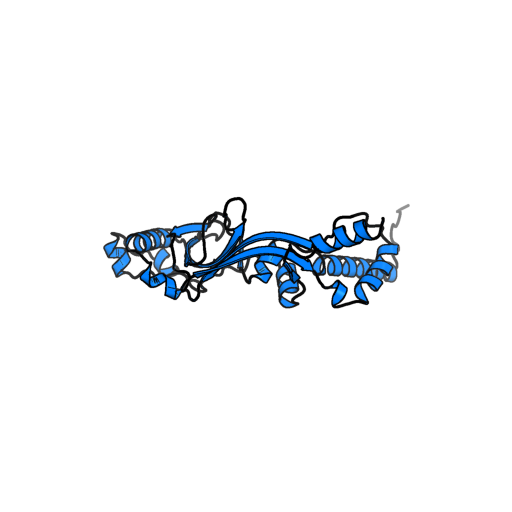.924 9.115 -20.967 1.00 46.12 112 LEU A C 1
ATOM 869 O O . LEU A 1 112 ? 35.779 9.509 -20.176 1.00 46.12 11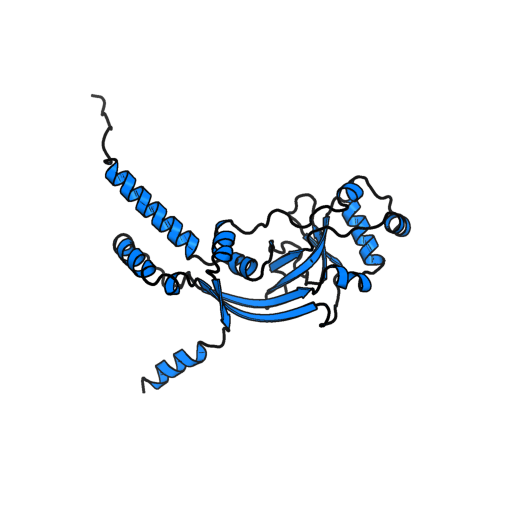2 LEU A O 1
ATOM 873 N N . THR A 1 113 ? 34.135 8.072 -20.688 1.00 38.62 113 THR A N 1
ATOM 874 C CA . THR A 1 113 ? 34.178 7.303 -19.432 1.00 38.62 113 THR A CA 1
ATOM 875 C C . THR A 1 113 ? 33.785 5.847 -19.698 1.00 38.62 113 THR A C 1
ATOM 877 O O . THR A 1 113 ? 32.595 5.577 -19.879 1.00 38.62 113 THR A O 1
ATOM 880 N N . PRO A 1 114 ? 34.739 4.898 -19.723 1.00 38.12 114 PRO A N 1
ATOM 881 C CA . PRO A 1 114 ? 34.420 3.495 -19.944 1.00 38.12 114 PRO A CA 1
ATOM 882 C C . PRO A 1 114 ? 33.664 2.964 -18.724 1.00 38.12 114 PRO A C 1
ATOM 884 O O . PRO A 1 114 ? 34.185 2.966 -17.610 1.00 38.12 114 PRO A O 1
ATOM 887 N N . SER A 1 115 ? 32.421 2.537 -18.929 1.00 39.25 115 SER A N 1
ATOM 888 C CA . SER A 1 115 ? 31.649 1.813 -17.925 1.00 39.25 115 SER A CA 1
ATOM 889 C C . SER A 1 115 ? 31.592 0.349 -18.351 1.00 39.25 115 SER A C 1
ATOM 891 O O . SER A 1 115 ? 30.901 -0.001 -19.304 1.00 39.25 115 SER A O 1
ATOM 893 N N . GLU A 1 116 ? 32.380 -0.486 -17.674 1.00 41.16 116 GLU A N 1
ATOM 894 C CA . GLU A 1 116 ? 32.260 -1.943 -17.705 1.00 41.16 116 GLU A CA 1
ATOM 895 C C . GLU A 1 116 ? 31.114 -2.350 -16.772 1.00 41.16 116 GLU A C 1
ATOM 897 O O . GLU A 1 116 ? 31.138 -2.058 -15.576 1.00 41.16 116 GLU A O 1
ATOM 902 N N . GLY A 1 117 ? 30.092 -3.003 -17.319 1.00 35.12 117 GLY A N 1
ATOM 903 C CA . GLY A 1 117 ? 28.958 -3.500 -16.548 1.00 35.12 117 GLY A CA 1
ATOM 904 C C . GLY A 1 117 ? 27.995 -4.279 -17.432 1.00 35.12 117 GLY A C 1
ATOM 905 O O . GLY A 1 117 ? 27.030 -3.721 -17.938 1.00 35.12 117 GLY A O 1
ATOM 906 N N . ASP A 1 118 ? 28.262 -5.572 -17.604 1.00 32.12 118 ASP A N 1
ATOM 907 C CA . ASP A 1 118 ? 27.523 -6.516 -18.463 1.00 32.12 118 ASP A CA 1
ATOM 908 C C . ASP A 1 118 ? 26.217 -7.043 -17.818 1.00 32.12 118 ASP A C 1
ATOM 910 O O . ASP A 1 118 ? 25.733 -8.136 -18.106 1.00 32.12 118 ASP A O 1
ATOM 914 N N . GLY A 1 119 ? 25.638 -6.272 -16.894 1.00 39.09 119 GLY A N 1
ATOM 915 C CA . GLY A 1 119 ? 24.324 -6.529 -16.312 1.00 39.09 119 GLY A CA 1
ATOM 916 C C . GLY A 1 119 ? 23.381 -5.426 -16.753 1.00 39.09 119 GLY A C 1
ATOM 917 O O . GLY A 1 119 ? 23.654 -4.270 -16.460 1.00 39.09 119 GLY A O 1
ATOM 918 N N . ARG A 1 120 ? 22.297 -5.776 -17.452 1.00 53.00 120 ARG A N 1
ATOM 919 C CA . ARG A 1 120 ? 21.264 -4.842 -17.927 1.00 53.00 120 ARG A CA 1
ATOM 920 C C . ARG A 1 120 ? 20.672 -4.054 -16.743 1.00 53.00 120 ARG A C 1
ATOM 922 O O . ARG A 1 120 ? 19.847 -4.609 -16.019 1.00 53.00 120 ARG A O 1
ATOM 929 N N . PRO A 1 121 ? 21.083 -2.790 -16.500 1.00 59.34 121 PRO A N 1
ATOM 930 C CA . PRO A 1 121 ? 20.617 -2.001 -15.356 1.00 59.34 121 PRO A CA 1
ATOM 931 C C . PRO A 1 121 ? 19.180 -1.486 -15.557 1.00 59.34 121 PRO A C 1
ATOM 933 O O . PRO A 1 121 ? 18.649 -0.767 -14.714 1.00 59.34 121 PRO A O 1
ATOM 936 N N . ASP A 1 122 ? 18.575 -1.832 -16.695 1.00 70.25 122 ASP A N 1
ATOM 937 C CA . ASP A 1 122 ? 17.250 -1.466 -17.172 1.00 70.25 122 ASP A CA 1
ATOM 938 C C . ASP A 1 122 ? 16.183 -2.543 -16.915 1.00 70.25 122 ASP A C 1
ATOM 940 O O . ASP A 1 122 ? 15.024 -2.282 -17.222 1.00 70.25 122 ASP A O 1
ATOM 944 N N . GLU A 1 123 ? 16.516 -3.719 -16.359 1.00 80.25 123 GLU A N 1
ATOM 945 C CA . GLU A 1 123 ? 15.557 -4.825 -16.176 1.00 80.25 123 GLU A CA 1
ATOM 946 C C . GLU A 1 123 ? 15.517 -5.368 -14.726 1.00 80.25 123 GLU A C 1
ATOM 948 O O . GLU A 1 123 ? 16.549 -5.672 -14.130 1.00 80.25 123 GLU A O 1
ATOM 953 N N . ILE A 1 124 ? 14.317 -5.579 -14.163 1.00 86.62 124 ILE A N 1
ATOM 954 C CA . ILE A 1 124 ? 14.103 -6.323 -12.905 1.00 86.62 124 ILE A CA 1
ATOM 955 C C . ILE A 1 124 ? 13.085 -7.439 -13.111 1.00 86.62 124 ILE A C 1
ATOM 957 O O . ILE A 1 124 ? 11.942 -7.217 -13.504 1.00 86.62 124 ILE A O 1
ATOM 961 N N . SER A 1 125 ? 13.482 -8.660 -12.763 1.00 88.81 125 SER A N 1
ATOM 962 C CA . SER A 1 125 ? 12.579 -9.808 -12.703 1.00 88.81 125 SER A CA 1
ATOM 963 C C . SER A 1 125 ? 11.817 -9.850 -11.381 1.00 88.81 125 SER A C 1
ATOM 965 O O . SER A 1 125 ? 12.406 -9.703 -10.312 1.00 88.81 125 SER A O 1
ATOM 967 N N . PHE A 1 126 ? 10.518 -10.133 -11.449 1.00 90.38 126 PHE A N 1
ATOM 968 C CA . PHE A 1 126 ? 9.667 -10.305 -10.275 1.00 90.38 126 PHE A CA 1
ATOM 969 C C . PHE A 1 126 ? 8.717 -11.488 -10.447 1.00 90.38 126 PHE A C 1
ATOM 971 O O . PHE A 1 126 ? 8.120 -11.669 -11.510 1.00 90.38 126 PHE A O 1
ATOM 978 N N . ALA A 1 127 ? 8.587 -12.286 -9.391 1.00 91.50 127 ALA A N 1
ATOM 979 C CA . ALA A 1 127 ? 7.624 -13.370 -9.300 1.00 91.50 127 ALA A CA 1
ATOM 980 C C . ALA A 1 127 ? 6.885 -13.277 -7.962 1.00 91.50 127 ALA A C 1
ATOM 982 O O . ALA A 1 127 ? 7.511 -13.199 -6.902 1.00 91.50 127 ALA A O 1
ATOM 983 N N . GLY A 1 128 ? 5.558 -13.277 -8.002 1.00 92.25 128 GLY A N 1
ATOM 984 C CA . GLY A 1 128 ? 4.752 -13.000 -6.824 1.00 92.25 128 GLY A CA 1
ATOM 985 C C . GLY A 1 128 ? 3.260 -12.982 -7.098 1.00 92.25 128 GLY A C 1
ATOM 986 O O . GLY A 1 128 ? 2.778 -13.569 -8.066 1.00 92.25 128 GLY A O 1
ATOM 987 N N . LYS A 1 129 ? 2.527 -12.291 -6.234 1.00 93.19 129 LYS A N 1
ATOM 988 C CA . LYS A 1 129 ? 1.079 -12.133 -6.329 1.00 93.19 129 LYS A CA 1
ATOM 989 C C . LYS A 1 129 ? 0.714 -10.677 -6.098 1.00 93.19 129 LYS A C 1
ATOM 991 O O . LYS A 1 129 ? 1.241 -10.034 -5.195 1.00 93.19 129 LYS A O 1
ATOM 996 N N . TYR A 1 130 ? -0.190 -10.167 -6.919 1.00 94.44 130 TYR A N 1
ATOM 997 C CA . TYR A 1 130 ? -0.857 -8.895 -6.694 1.00 94.44 130 TYR A CA 1
ATOM 998 C C . TYR A 1 130 ? -2.296 -9.168 -6.280 1.00 94.44 130 TYR A C 1
ATOM 1000 O O . TYR A 1 130 ? -2.981 -9.982 -6.901 1.00 94.44 130 TYR A O 1
ATOM 1008 N N . SER A 1 131 ? -2.748 -8.498 -5.229 1.00 94.88 131 SER A N 1
ATOM 1009 C CA . SER A 1 131 ? -4.138 -8.528 -4.789 1.00 94.88 131 SER A CA 1
ATOM 1010 C C . SER A 1 131 ? -4.676 -7.108 -4.716 1.00 94.88 131 SER A C 1
ATOM 1012 O O . SER A 1 131 ? -3.965 -6.197 -4.290 1.00 94.88 131 SER A O 1
ATOM 1014 N N . GLU A 1 132 ? -5.920 -6.920 -5.141 1.00 95.19 132 GLU A N 1
ATOM 1015 C CA . GLU A 1 132 ? -6.616 -5.640 -5.095 1.00 95.19 132 GLU A CA 1
ATOM 1016 C C . GLU A 1 132 ? -8.068 -5.848 -4.667 1.00 95.19 132 GLU A C 1
ATOM 1018 O O . GLU A 1 132 ? -8.791 -6.698 -5.190 1.00 95.19 132 GLU A O 1
ATOM 1023 N N . LEU A 1 133 ? -8.484 -5.044 -3.701 1.00 94.38 133 LEU A N 1
ATOM 1024 C CA . LEU A 1 133 ? -9.829 -4.993 -3.172 1.00 94.38 133 LEU A CA 1
ATOM 1025 C C . LEU A 1 133 ? -10.699 -4.084 -4.046 1.00 94.38 133 LEU A C 1
ATOM 1027 O O . LEU A 1 133 ? -10.280 -2.987 -4.422 1.00 94.38 133 LEU A O 1
ATOM 1031 N N . SER A 1 134 ? -11.926 -4.512 -4.335 1.00 89.25 134 SER A N 1
ATOM 1032 C CA . SER A 1 134 ? -12.877 -3.741 -5.146 1.00 89.25 134 SER A CA 1
ATOM 1033 C C . SER A 1 134 ? -13.265 -2.402 -4.503 1.00 89.25 134 SER A C 1
ATOM 1035 O O . SER A 1 134 ? -13.321 -1.378 -5.186 1.00 89.25 134 SER A O 1
ATOM 1037 N N . SER A 1 135 ? -13.484 -2.383 -3.187 1.00 87.94 135 SER A N 1
ATOM 1038 C CA . SER A 1 135 ? -13.666 -1.167 -2.390 1.00 87.94 135 SER A CA 1
ATOM 1039 C C . SER A 1 135 ? -13.312 -1.409 -0.924 1.00 87.94 135 SER A C 1
ATOM 1041 O O . SER A 1 135 ? -13.495 -2.506 -0.410 1.00 87.94 135 SER A O 1
ATOM 1043 N N . ALA A 1 136 ? -12.891 -0.361 -0.207 1.00 84.69 136 ALA A N 1
ATOM 1044 C CA . ALA A 1 136 ? -12.628 -0.443 1.236 1.00 84.69 136 ALA A CA 1
ATOM 1045 C C . ALA A 1 136 ? -13.844 -0.947 2.038 1.00 84.69 136 ALA A C 1
ATOM 1047 O O . ALA A 1 136 ? -13.701 -1.687 3.006 1.00 84.69 136 ALA A O 1
ATOM 1048 N N . SER A 1 137 ? -15.051 -0.553 1.617 1.00 86.50 137 SER A N 1
ATOM 1049 C CA . SER A 1 137 ? -16.308 -0.927 2.270 1.00 86.50 137 SER A CA 1
ATOM 1050 C C . SER A 1 137 ? -16.671 -2.401 2.101 1.00 86.50 137 SER A C 1
ATOM 1052 O O . SER A 1 137 ? -17.464 -2.911 2.888 1.00 86.50 137 SER A O 1
ATOM 1054 N N . ALA A 1 138 ? -16.088 -3.100 1.122 1.00 88.19 138 ALA A N 1
ATOM 1055 C CA . ALA A 1 138 ? -16.376 -4.508 0.875 1.00 88.19 138 ALA A CA 1
ATOM 1056 C C . ALA A 1 138 ? -15.877 -5.436 2.000 1.00 88.19 138 ALA A C 1
ATOM 1058 O O . ALA A 1 138 ? -16.306 -6.581 2.079 1.00 88.19 138 ALA A O 1
ATOM 1059 N N . VAL A 1 139 ? -15.021 -4.935 2.900 1.00 90.31 139 VAL A N 1
ATOM 1060 C CA . VAL A 1 139 ? -14.547 -5.670 4.088 1.00 90.31 139 VAL A CA 1
ATOM 1061 C C . VAL A 1 139 ? -15.555 -5.628 5.238 1.00 90.31 139 VAL A C 1
ATOM 1063 O O . VAL A 1 139 ? -15.524 -6.494 6.106 1.00 90.31 139 VAL A O 1
ATOM 1066 N N . ALA A 1 140 ? -16.478 -4.659 5.259 1.00 87.62 140 ALA A N 1
ATOM 1067 C CA . ALA A 1 140 ? -17.393 -4.461 6.385 1.00 87.62 140 ALA A CA 1
ATOM 1068 C C . ALA A 1 140 ? -18.190 -5.725 6.788 1.00 87.62 140 ALA A C 1
ATOM 1070 O O . ALA A 1 140 ? -18.303 -5.970 7.986 1.00 87.62 140 ALA A O 1
ATOM 1071 N N . PRO A 1 141 ? -18.684 -6.574 5.860 1.00 89.19 141 PRO A N 1
ATOM 1072 C CA . PRO A 1 141 ? -19.373 -7.816 6.227 1.00 89.19 141 PRO A CA 1
ATOM 1073 C C . PRO A 1 141 ? -18.469 -8.876 6.875 1.00 89.19 141 PRO A C 1
ATOM 1075 O O . PRO A 1 141 ? -18.958 -9.704 7.638 1.00 89.19 141 PRO A O 1
ATOM 1078 N N . ALA A 1 142 ? -17.167 -8.862 6.575 1.00 89.56 142 ALA A N 1
ATOM 1079 C CA . ALA A 1 142 ? -16.181 -9.773 7.160 1.00 89.56 142 ALA A CA 1
ATOM 1080 C C . ALA A 1 142 ? -15.683 -9.295 8.537 1.00 89.56 142 ALA A C 1
ATOM 1082 O O . ALA A 1 142 ? -14.994 -10.032 9.245 1.00 89.56 142 ALA A O 1
ATOM 1083 N N . MET A 1 143 ? -16.030 -8.065 8.928 1.00 92.38 143 MET A N 1
ATOM 1084 C CA . MET A 1 143 ? -15.590 -7.453 10.172 1.00 92.38 143 MET A CA 1
ATOM 1085 C C . MET A 1 143 ? -16.250 -8.134 11.377 1.00 92.38 143 MET A C 1
ATOM 1087 O O . MET A 1 143 ? -17.453 -8.018 11.613 1.00 92.38 143 MET A O 1
ATOM 1091 N N . THR A 1 144 ? -15.453 -8.859 12.160 1.00 93.44 144 THR A N 1
ATOM 1092 C CA . THR A 1 144 ? -15.929 -9.525 13.375 1.00 93.44 144 THR A CA 1
ATOM 1093 C C . THR A 1 144 ? -15.860 -8.593 14.579 1.00 93.44 144 THR A C 1
ATOM 1095 O O . THR A 1 144 ? -15.034 -7.680 14.636 1.00 93.44 144 THR A O 1
ATOM 1098 N N . ARG A 1 145 ? -16.675 -8.874 15.604 1.00 93.75 145 ARG A N 1
ATOM 1099 C CA . ARG A 1 145 ? -16.599 -8.159 16.888 1.00 93.75 145 ARG A CA 1
ATOM 1100 C C . ARG A 1 145 ? -15.189 -8.202 17.484 1.00 93.75 145 ARG A C 1
ATOM 1102 O O . ARG A 1 145 ? -14.721 -7.192 17.997 1.00 93.75 145 ARG A O 1
ATOM 1109 N N . ASP A 1 146 ? -14.516 -9.347 17.404 1.00 95.81 146 ASP A N 1
ATOM 1110 C CA . ASP A 1 146 ? -13.164 -9.510 17.943 1.00 95.81 146 ASP A CA 1
ATOM 1111 C C . ASP A 1 146 ? -12.154 -8.619 17.217 1.00 95.81 146 ASP A C 1
ATOM 1113 O O . ASP A 1 146 ? -11.312 -7.996 17.869 1.00 95.81 146 ASP A O 1
ATOM 1117 N N . CYS A 1 147 ? -12.278 -8.501 15.891 1.00 95.75 147 CYS A N 1
ATOM 1118 C CA . CYS A 1 147 ? -11.461 -7.583 15.110 1.00 95.75 147 CYS A CA 1
ATOM 1119 C C . CYS A 1 147 ? -11.717 -6.131 15.528 1.00 95.75 147 CYS A C 1
ATOM 1121 O O . CYS A 1 147 ? -10.770 -5.425 15.862 1.00 95.75 147 CYS A O 1
ATOM 1123 N N . GLU A 1 148 ? -12.977 -5.693 15.610 1.00 95.62 148 GLU A N 1
ATOM 1124 C CA . GLU A 1 148 ? -13.298 -4.317 16.016 1.00 95.62 148 GLU A CA 1
ATOM 1125 C C . GLU A 1 148 ? -12.822 -4.004 17.443 1.00 95.62 148 GLU A C 1
ATOM 1127 O O . GLU A 1 148 ? -12.346 -2.899 17.711 1.00 95.62 148 GLU A O 1
ATOM 1132 N N . CYS A 1 149 ? -12.869 -4.982 18.353 1.00 96.94 149 CYS A N 1
ATOM 1133 C CA . CYS A 1 149 ? -12.281 -4.840 19.681 1.00 96.94 149 CYS A CA 1
ATOM 1134 C C . CYS A 1 149 ? -10.755 -4.710 19.636 1.00 96.94 149 CYS A C 1
ATOM 1136 O O . CYS A 1 149 ? -10.194 -3.908 20.385 1.00 96.94 149 CYS A O 1
ATOM 1138 N N . GLU A 1 150 ? -10.058 -5.458 18.779 1.00 97.25 150 GLU A N 1
ATOM 1139 C CA . GLU A 1 150 ? -8.613 -5.285 18.613 1.00 97.25 150 GLU A CA 1
ATOM 1140 C C . GLU A 1 150 ? -8.279 -3.925 17.990 1.00 97.25 150 GLU A C 1
ATOM 1142 O O . GLU A 1 150 ? -7.385 -3.233 18.479 1.00 97.25 150 GLU A O 1
ATOM 1147 N N . MET A 1 151 ? -9.052 -3.475 17.000 1.00 96.00 151 MET A N 1
ATOM 1148 C CA . MET A 1 151 ? -8.938 -2.131 16.432 1.00 96.00 151 MET A CA 1
ATOM 1149 C C . MET A 1 151 ? -9.093 -1.057 17.520 1.00 96.00 151 MET A C 1
ATOM 1151 O O . MET A 1 151 ? -8.248 -0.169 17.625 1.00 96.00 151 MET A O 1
ATOM 1155 N N . ALA A 1 152 ? -10.097 -1.180 18.396 1.00 96.38 152 ALA A N 1
ATOM 1156 C CA . ALA A 1 152 ? -10.301 -0.270 19.524 1.00 96.38 152 ALA A CA 1
ATOM 1157 C C . ALA A 1 152 ? -9.084 -0.226 20.471 1.00 96.38 152 ALA A C 1
ATOM 1159 O O . ALA A 1 152 ? -8.614 0.853 20.852 1.00 96.38 152 ALA A O 1
ATOM 1160 N N . ARG A 1 153 ? -8.509 -1.391 20.814 1.00 96.69 153 ARG A N 1
ATOM 1161 C CA . ARG A 1 153 ? -7.289 -1.472 21.645 1.00 96.69 153 ARG A CA 1
ATOM 1162 C C . ARG A 1 153 ? -6.104 -0.772 20.984 1.00 96.69 153 ARG A C 1
ATOM 1164 O O . ARG A 1 153 ? -5.362 -0.063 21.664 1.00 96.69 153 ARG A O 1
ATOM 1171 N N . ARG A 1 154 ? -5.927 -0.965 19.676 1.00 96.31 154 ARG A N 1
ATOM 1172 C CA . ARG A 1 154 ? -4.847 -0.371 18.871 1.00 96.31 154 ARG A CA 1
ATOM 1173 C C . ARG A 1 154 ? -4.985 1.148 18.791 1.00 96.31 154 ARG A C 1
ATOM 1175 O O . ARG A 1 154 ? -4.026 1.866 19.069 1.00 96.31 154 ARG A O 1
ATOM 1182 N N . MET A 1 155 ? -6.197 1.644 18.552 1.00 95.81 155 MET A N 1
ATOM 1183 C CA . MET A 1 155 ? -6.487 3.081 18.541 1.00 95.81 155 MET A CA 1
ATOM 1184 C C . MET A 1 155 ? -6.200 3.739 19.899 1.00 95.81 155 MET A C 1
ATOM 1186 O O . MET A 1 155 ? -5.589 4.806 19.950 1.00 95.81 155 MET A O 1
ATOM 1190 N N . ASN A 1 156 ? -6.526 3.078 21.017 1.00 95.56 156 ASN A N 1
ATOM 1191 C CA . ASN A 1 156 ? -6.162 3.563 22.356 1.00 95.56 156 ASN A CA 1
ATOM 1192 C C . ASN A 1 156 ? -4.640 3.636 22.591 1.00 95.56 156 ASN A C 1
ATOM 1194 O O . ASN A 1 156 ? -4.179 4.434 23.408 1.00 95.56 156 ASN A O 1
ATOM 1198 N N . ARG A 1 157 ? -3.844 2.869 21.837 1.00 95.00 157 ARG A N 1
ATOM 1199 C CA . ARG A 1 157 ? -2.373 2.954 21.814 1.00 95.00 157 ARG A CA 1
ATOM 1200 C C . ARG A 1 157 ? -1.825 3.986 20.820 1.00 95.00 157 ARG A C 1
ATOM 1202 O O . ARG A 1 157 ? -0.614 4.036 20.618 1.00 95.00 157 ARG A O 1
ATOM 1209 N N . ARG A 1 158 ? -2.682 4.843 20.247 1.00 94.06 158 ARG A N 1
ATOM 1210 C CA . ARG A 1 158 ? -2.347 5.823 19.192 1.00 94.06 158 ARG A CA 1
ATOM 1211 C C . ARG A 1 158 ? -1.925 5.178 17.864 1.00 94.06 158 ARG A C 1
ATOM 1213 O O . ARG A 1 158 ? -1.303 5.843 17.040 1.00 94.06 158 ARG A O 1
ATOM 1220 N N . GLU A 1 159 ? -2.245 3.906 17.642 1.00 94.44 159 GLU A N 1
ATOM 1221 C CA . GLU A 1 159 ? -1.948 3.226 16.380 1.00 94.44 159 GLU A CA 1
ATOM 1222 C C . GLU A 1 159 ? -3.068 3.497 15.366 1.00 94.44 159 GLU A C 1
ATOM 1224 O O . GLU A 1 159 ? -4.244 3.275 15.658 1.00 94.44 159 GLU A O 1
ATOM 1229 N N . LYS A 1 160 ? -2.710 3.965 14.163 1.00 93.81 160 LYS A N 1
ATOM 1230 C CA . LYS A 1 160 ? -3.663 4.134 13.056 1.00 93.81 160 LYS A CA 1
ATOM 1231 C C . LYS A 1 160 ? -4.097 2.762 12.562 1.00 93.81 160 LYS A C 1
ATOM 1233 O O . LYS A 1 160 ? -3.250 1.920 12.290 1.00 93.81 160 LYS A O 1
ATOM 1238 N N . VAL A 1 161 ? -5.393 2.549 12.396 1.00 94.50 161 VAL A N 1
ATOM 1239 C CA . VAL A 1 161 ? -5.939 1.276 11.917 1.00 94.50 161 VAL A CA 1
ATOM 1240 C C . VAL A 1 161 ? -6.416 1.447 10.483 1.00 94.50 161 VAL A C 1
ATOM 1242 O O . VAL A 1 161 ? -7.278 2.277 10.216 1.00 94.50 161 VAL A O 1
ATOM 1245 N N . CYS A 1 162 ? -5.866 0.671 9.558 1.00 93.44 162 CYS A N 1
ATOM 1246 C CA . CYS A 1 162 ? -5.994 0.903 8.125 1.00 93.44 162 CYS A CA 1
ATOM 1247 C C . CYS A 1 162 ? -6.357 -0.376 7.379 1.00 93.44 162 CYS A C 1
ATOM 1249 O O . CYS A 1 162 ? -5.744 -1.418 7.593 1.00 93.44 162 CYS A O 1
ATOM 1251 N N . THR A 1 163 ? -7.323 -0.287 6.469 1.00 94.25 163 THR A N 1
ATOM 1252 C CA . THR A 1 163 ? -7.660 -1.389 5.558 1.00 94.25 163 THR A CA 1
ATOM 1253 C C . THR A 1 163 ? -6.732 -1.368 4.355 1.00 94.25 163 THR A C 1
ATOM 1255 O O . THR A 1 163 ? -6.547 -0.324 3.726 1.00 94.25 163 THR A O 1
ATOM 1258 N N . THR A 1 164 ? -6.162 -2.516 4.013 1.00 94.19 164 THR A N 1
ATOM 1259 C CA . THR A 1 164 ? -5.298 -2.685 2.842 1.00 94.19 164 THR A CA 1
ATOM 1260 C C . THR A 1 164 ? -6.159 -2.793 1.584 1.00 94.19 164 THR A C 1
ATOM 1262 O O . THR A 1 164 ? -6.997 -3.678 1.475 1.00 94.19 164 THR A O 1
ATOM 1265 N N . ILE A 1 165 ? -5.978 -1.902 0.612 1.00 94.94 165 ILE A N 1
ATOM 1266 C CA . ILE A 1 165 ? -6.708 -1.910 -0.668 1.00 94.94 165 ILE A CA 1
ATOM 1267 C C . ILE A 1 165 ? -5.970 -2.715 -1.720 1.00 94.94 165 ILE A C 1
ATOM 1269 O O . ILE A 1 165 ? -6.599 -3.389 -2.523 1.00 94.94 165 ILE A O 1
ATOM 1273 N N . ALA A 1 166 ? -4.645 -2.653 -1.731 1.00 94.56 166 ALA A N 1
ATOM 1274 C CA . ALA A 1 166 ? -3.844 -3.468 -2.625 1.00 94.56 166 ALA A CA 1
ATOM 1275 C C . ALA A 1 166 ? -2.593 -3.950 -1.904 1.00 94.56 166 ALA A C 1
ATOM 1277 O O . ALA A 1 166 ? -2.042 -3.232 -1.069 1.00 94.56 166 ALA A O 1
ATOM 1278 N N . ALA A 1 167 ? -2.148 -5.151 -2.247 1.00 94.38 167 ALA A N 1
ATOM 1279 C CA . ALA A 1 167 ? -0.933 -5.737 -1.710 1.00 94.38 167 ALA A CA 1
ATOM 1280 C C . ALA A 1 167 ? -0.179 -6.487 -2.804 1.00 94.38 167 ALA A C 1
ATOM 1282 O O . ALA A 1 167 ? -0.779 -7.163 -3.644 1.00 94.38 167 ALA A O 1
ATOM 1283 N N . LEU A 1 168 ? 1.142 -6.381 -2.759 1.00 93.81 168 LEU A N 1
ATOM 1284 C CA . LEU A 1 168 ? 2.069 -7.134 -3.590 1.00 93.81 168 LEU A CA 1
ATOM 1285 C C . LEU A 1 168 ? 2.905 -8.030 -2.689 1.00 93.81 168 LEU A C 1
ATOM 1287 O O . LEU A 1 168 ? 3.547 -7.526 -1.769 1.00 93.81 168 LEU A O 1
ATOM 1291 N N . SER A 1 169 ? 2.926 -9.328 -2.968 1.00 92.69 169 SER A N 1
ATOM 1292 C CA . SER A 1 169 ? 3.683 -10.312 -2.197 1.00 92.69 169 SER A CA 1
ATOM 1293 C C . SER A 1 169 ? 4.642 -11.130 -3.054 1.00 92.69 169 SER A C 1
ATOM 1295 O O . SER A 1 169 ? 4.433 -11.302 -4.257 1.00 92.69 169 SER A O 1
ATOM 1297 N N . GLU A 1 170 ? 5.721 -11.614 -2.440 1.00 86.19 170 GLU A N 1
ATOM 1298 C CA . GLU A 1 170 ? 6.737 -12.436 -3.104 1.00 86.19 170 GLU A CA 1
ATOM 1299 C C . GLU A 1 170 ? 6.308 -13.910 -3.175 1.00 86.19 170 GLU A C 1
ATOM 1301 O O . GLU A 1 170 ? 5.718 -14.449 -2.239 1.00 86.19 170 GLU A O 1
ATOM 1306 N N . ALA A 1 171 ? 6.624 -14.598 -4.277 1.00 84.25 171 ALA A N 1
ATOM 1307 C CA . ALA A 1 171 ? 6.199 -15.988 -4.477 1.00 84.25 171 ALA A CA 1
ATOM 1308 C C . ALA A 1 171 ? 6.860 -16.984 -3.505 1.00 84.25 171 ALA A C 1
ATOM 1310 O O . ALA A 1 171 ? 6.323 -18.065 -3.276 1.00 84.25 171 ALA A O 1
ATOM 1311 N N . ARG A 1 172 ? 8.041 -16.650 -2.966 1.00 78.69 172 ARG A N 1
ATOM 1312 C CA . ARG A 1 172 ? 8.866 -17.588 -2.190 1.00 78.69 172 ARG A CA 1
ATOM 1313 C C . ARG A 1 172 ? 8.287 -17.894 -0.811 1.00 78.69 172 ARG A C 1
ATOM 1315 O O . ARG A 1 172 ? 8.351 -19.038 -0.374 1.00 78.69 172 ARG A O 1
ATOM 1322 N N . ASP A 1 173 ? 7.783 -16.877 -0.125 1.00 78.81 173 ASP A N 1
ATOM 1323 C CA . ASP A 1 173 ? 7.313 -16.966 1.261 1.00 78.81 173 ASP A CA 1
ATOM 1324 C C . ASP A 1 173 ? 5.951 -16.289 1.481 1.00 78.81 173 ASP A C 1
ATOM 1326 O O . ASP A 1 173 ? 5.460 -16.239 2.608 1.00 78.81 173 ASP A O 1
ATOM 1330 N N . GLY A 1 174 ? 5.327 -15.786 0.410 1.00 78.06 174 GLY A N 1
ATOM 1331 C CA . GLY A 1 174 ? 4.036 -15.111 0.466 1.00 78.06 174 GLY A CA 1
ATOM 1332 C C . GLY A 1 174 ? 4.090 -13.770 1.185 1.00 78.06 174 GLY A C 1
ATOM 1333 O O . GLY A 1 174 ? 3.033 -13.204 1.468 1.00 78.06 174 GLY A O 1
ATOM 1334 N N . ARG A 1 175 ? 5.289 -13.251 1.495 1.00 85.38 175 ARG A N 1
ATOM 1335 C CA . ARG A 1 175 ? 5.387 -12.039 2.292 1.00 85.38 175 ARG A CA 1
ATOM 1336 C C . ARG A 1 175 ? 4.960 -10.821 1.497 1.00 85.38 175 ARG A C 1
ATOM 1338 O O . ARG A 1 175 ? 5.426 -10.618 0.376 1.00 85.38 175 ARG A O 1
ATOM 1345 N N . ALA A 1 176 ? 4.117 -9.987 2.095 1.00 86.00 176 ALA A N 1
ATOM 1346 C CA . ALA A 1 176 ? 3.805 -8.667 1.581 1.00 86.00 176 ALA A CA 1
ATOM 1347 C C . ALA A 1 176 ? 5.095 -7.843 1.496 1.00 86.00 176 ALA A C 1
ATOM 1349 O O . ALA A 1 176 ? 5.835 -7.704 2.471 1.00 86.00 176 ALA A O 1
ATOM 1350 N N . LEU A 1 177 ? 5.360 -7.316 0.308 1.00 88.88 177 LEU A N 1
ATOM 1351 C CA . LEU A 1 177 ? 6.478 -6.430 0.013 1.00 88.88 177 LEU A CA 1
ATOM 1352 C C . LEU A 1 177 ? 6.034 -4.977 0.046 1.00 88.88 177 LEU A C 1
ATOM 1354 O O . LEU A 1 177 ? 6.743 -4.130 0.577 1.00 88.88 177 LEU A O 1
ATOM 1358 N N . ALA A 1 178 ? 4.859 -4.695 -0.511 1.00 90.88 178 ALA A N 1
ATOM 1359 C CA . ALA A 1 178 ? 4.309 -3.355 -0.579 1.00 90.88 178 ALA A CA 1
ATOM 1360 C C . ALA A 1 178 ? 2.785 -3.387 -0.549 1.00 90.88 178 ALA A C 1
ATOM 1362 O O . ALA A 1 178 ? 2.155 -4.342 -1.009 1.00 90.88 178 ALA A O 1
ATOM 1363 N N . ILE A 1 179 ? 2.210 -2.322 -0.006 1.00 91.69 179 ILE A N 1
ATOM 1364 C CA . ILE A 1 179 ? 0.778 -2.186 0.231 1.00 91.69 179 ILE A CA 1
ATOM 1365 C C . ILE A 1 179 ? 0.302 -0.772 -0.100 1.00 91.69 179 ILE A C 1
ATOM 1367 O O . ILE A 1 179 ? 1.065 0.198 -0.108 1.00 91.69 179 ILE A O 1
ATOM 1371 N N . ARG A 1 180 ? -0.992 -0.668 -0.383 1.00 92.44 180 ARG A N 1
ATOM 1372 C CA . ARG A 1 180 ? -1.744 0.585 -0.440 1.00 92.44 180 ARG A CA 1
ATOM 1373 C C . ARG A 1 180 ? -2.919 0.469 0.508 1.00 92.44 180 ARG A C 1
ATOM 1375 O O . ARG A 1 180 ? -3.630 -0.532 0.468 1.00 92.44 180 ARG A O 1
ATOM 1382 N N . PHE A 1 181 ? -3.137 1.491 1.322 1.00 92.12 181 PHE A N 1
ATOM 1383 C CA . PHE A 1 181 ? -4.251 1.531 2.261 1.00 92.12 181 PHE A CA 1
ATOM 1384 C C . PHE A 1 181 ? -5.459 2.269 1.684 1.00 92.12 181 PHE A C 1
ATOM 1386 O O . PHE A 1 181 ? -5.381 2.946 0.658 1.00 92.12 181 PHE A O 1
ATOM 1393 N N . ALA A 1 182 ? -6.596 2.138 2.362 1.00 92.12 182 ALA A N 1
ATOM 1394 C CA . ALA A 1 182 ? -7.707 3.061 2.202 1.00 92.12 182 ALA A CA 1
ATOM 1395 C C . ALA A 1 182 ? -7.229 4.464 2.594 1.00 92.12 182 ALA A C 1
ATOM 1397 O O . ALA A 1 182 ? -6.346 4.599 3.431 1.00 92.12 182 ALA A O 1
ATOM 1398 N N . THR A 1 183 ? -7.799 5.519 2.015 1.00 90.12 183 THR A N 1
ATOM 1399 C CA . THR A 1 183 ? -7.343 6.892 2.298 1.00 90.12 183 THR A CA 1
ATOM 1400 C C . THR A 1 183 ? -7.438 7.238 3.784 1.00 90.12 183 THR A C 1
ATOM 1402 O O . THR A 1 183 ? -6.517 7.838 4.340 1.00 90.12 183 THR A O 1
ATOM 1405 N N . TYR A 1 184 ? -8.530 6.826 4.425 1.00 91.62 184 TYR A N 1
ATOM 1406 C CA . TYR A 1 184 ? -8.835 7.126 5.818 1.00 91.62 184 TYR A CA 1
ATOM 1407 C C . TYR A 1 184 ? -8.724 5.879 6.690 1.00 91.62 184 TYR A C 1
ATOM 1409 O O . TYR A 1 184 ? -8.994 4.764 6.239 1.00 91.62 184 TYR A O 1
ATOM 1417 N N . ALA A 1 185 ? -8.336 6.099 7.942 1.00 92.56 185 ALA A N 1
ATOM 1418 C CA . ALA A 1 185 ? -8.336 5.092 8.983 1.00 92.56 185 ALA A CA 1
ATOM 1419 C C . ALA A 1 185 ? -9.749 4.581 9.248 1.00 92.56 185 ALA A C 1
ATOM 1421 O O . ALA A 1 185 ? -10.738 5.309 9.126 1.00 92.56 185 ALA A O 1
ATOM 1422 N N . ASN A 1 186 ? -9.821 3.310 9.621 1.00 92.56 186 ASN A N 1
ATOM 1423 C CA . ASN A 1 186 ? -11.059 2.692 10.041 1.00 92.56 186 ASN A CA 1
ATOM 1424 C C . ASN A 1 186 ? -11.562 3.368 11.315 1.00 92.56 186 ASN A C 1
ATOM 1426 O O . ASN A 1 186 ? -10.800 3.642 12.242 1.00 92.56 186 ASN A O 1
ATOM 1430 N N . PHE A 1 187 ? -12.865 3.606 11.346 1.00 90.88 187 PHE A N 1
ATOM 1431 C CA . PHE A 1 187 ? -13.547 4.216 12.472 1.00 90.88 187 PHE A CA 1
ATOM 1432 C C . PHE A 1 187 ? -14.142 3.136 13.374 1.00 90.88 187 PHE A C 1
ATOM 1434 O O . PHE A 1 187 ? -14.782 2.204 12.886 1.00 90.88 187 PHE A O 1
ATOM 1441 N N . VAL A 1 188 ? -13.972 3.291 14.688 1.00 92.31 188 VAL A N 1
ATOM 1442 C CA . VAL A 1 188 ? -14.628 2.450 15.694 1.00 92.31 188 VAL A CA 1
ATOM 1443 C C . VAL A 1 188 ? -15.523 3.332 16.562 1.00 92.31 188 VAL A C 1
ATOM 1445 O O . VAL A 1 188 ? -15.080 4.319 17.159 1.00 92.31 188 VAL A O 1
ATOM 1448 N N . THR A 1 189 ? -16.808 2.977 16.602 1.00 92.75 189 THR A N 1
ATOM 1449 C CA . THR A 1 189 ? -17.837 3.716 17.346 1.00 92.75 189 THR A CA 1
ATOM 1450 C C . THR A 1 189 ? -17.618 3.625 18.852 1.00 92.75 189 THR A C 1
ATOM 1452 O O . THR A 1 189 ? -17.110 2.625 19.357 1.00 92.75 189 THR A O 1
ATOM 1455 N N . ASP A 1 190 ? -18.075 4.638 19.583 1.00 94.56 190 ASP A N 1
ATOM 1456 C CA . ASP A 1 190 ? -17.987 4.687 21.047 1.00 94.56 190 ASP A CA 1
ATOM 1457 C C . ASP A 1 190 ? -18.717 3.497 21.693 1.00 94.56 190 ASP A C 1
ATOM 1459 O O . ASP A 1 190 ? -18.176 2.850 22.587 1.00 94.56 190 ASP A O 1
ATOM 1463 N N . ALA A 1 191 ? -19.878 3.117 21.146 1.00 94.81 191 ALA A N 1
ATOM 1464 C CA . ALA A 1 191 ? -20.618 1.927 21.567 1.00 94.81 191 ALA A CA 1
ATOM 1465 C C . ALA A 1 191 ? -19.764 0.651 21.475 1.00 94.81 191 ALA A C 1
ATOM 1467 O O . ALA A 1 191 ? -19.789 -0.181 22.380 1.00 94.81 191 ALA A O 1
ATOM 1468 N N . ARG A 1 192 ? -18.947 0.503 20.421 1.00 94.62 192 ARG A N 1
ATOM 1469 C CA . ARG A 1 192 ? -18.065 -0.661 20.302 1.00 94.62 192 ARG A CA 1
ATOM 1470 C C . ARG A 1 192 ? -16.935 -0.635 21.329 1.00 94.62 192 ARG A C 1
ATOM 1472 O O . ARG A 1 192 ? -16.600 -1.691 21.854 1.00 94.62 192 ARG A O 1
ATOM 1479 N N . PHE A 1 193 ? -16.369 0.529 21.653 1.00 96.06 193 PHE A N 1
ATOM 1480 C CA . PHE A 1 193 ? -15.386 0.634 22.740 1.00 96.06 193 PHE A CA 1
ATOM 1481 C C . PHE A 1 193 ? -15.975 0.118 24.061 1.00 96.06 193 PHE A C 1
ATOM 1483 O O . PHE A 1 193 ? -15.376 -0.758 24.690 1.00 96.06 193 PHE A O 1
ATOM 1490 N N . GLU A 1 194 ? -17.177 0.575 24.418 1.00 96.19 194 GLU A N 1
ATOM 1491 C CA . GLU A 1 194 ? -17.880 0.149 25.633 1.00 96.19 194 GLU A CA 1
ATOM 1492 C C . GLU A 1 194 ? -18.162 -1.360 25.638 1.00 96.19 194 GLU A C 1
ATOM 1494 O O . GLU A 1 194 ? -17.860 -2.053 26.611 1.00 96.19 194 GLU A O 1
ATOM 1499 N N . GLU A 1 195 ? -18.656 -1.908 24.524 1.00 95.81 195 GLU A N 1
ATOM 1500 C CA . GLU A 1 195 ? -18.907 -3.347 24.366 1.00 95.81 195 GLU A CA 1
ATOM 1501 C C . GLU A 1 195 ? -17.642 -4.212 24.460 1.00 95.81 195 GLU A C 1
ATOM 1503 O O . GLU A 1 195 ? -17.727 -5.409 24.762 1.00 95.81 195 GLU A O 1
ATOM 1508 N N . CYS A 1 196 ? -16.478 -3.635 24.168 1.00 96.25 196 CYS A N 1
ATOM 1509 C CA . CYS A 1 196 ? -15.172 -4.272 24.307 1.00 96.25 196 CYS A CA 1
ATOM 1510 C C . CYS A 1 196 ? -14.549 -4.048 25.699 1.00 96.25 196 CYS A C 1
ATOM 1512 O O . CYS A 1 196 ? -13.426 -4.501 25.934 1.00 96.25 196 CYS A O 1
ATOM 1514 N N . GLY A 1 197 ? -15.253 -3.373 26.618 1.00 96.50 197 GLY A N 1
ATOM 1515 C CA . GLY A 1 197 ? -14.777 -3.058 27.967 1.00 96.50 197 GLY A CA 1
ATOM 1516 C C . GLY A 1 197 ? -13.683 -1.989 27.994 1.00 96.50 197 GLY A C 1
ATOM 1517 O O . GLY A 1 197 ? -12.820 -2.016 28.871 1.00 96.50 197 GLY A O 1
ATOM 1518 N N . LEU A 1 198 ? -13.674 -1.088 27.010 1.00 96.06 198 LEU A N 1
ATOM 1519 C CA . LEU A 1 198 ? -12.677 -0.035 26.847 1.00 96.06 198 LEU A CA 1
ATOM 1520 C C . LEU A 1 198 ? -13.344 1.337 26.928 1.00 96.06 198 LEU A C 1
ATOM 1522 O O . LEU A 1 198 ? -14.419 1.551 26.382 1.00 96.06 198 LEU A O 1
ATOM 1526 N N . GLU A 1 199 ? -12.658 2.296 27.538 1.00 95.62 199 GLU A N 1
ATOM 1527 C CA . GLU A 1 199 ? -13.003 3.709 27.391 1.00 95.62 199 GLU A CA 1
ATOM 1528 C C . GLU A 1 199 ? -12.284 4.269 26.158 1.00 95.62 199 GLU A C 1
ATOM 1530 O O . GLU A 1 199 ? -11.089 4.006 25.946 1.00 95.62 199 GLU A O 1
ATOM 1535 N N . LYS A 1 200 ? -13.001 5.021 25.318 1.00 94.88 200 LYS A N 1
ATOM 1536 C CA . LYS A 1 200 ? -12.412 5.645 24.132 1.00 94.88 200 LYS A CA 1
ATOM 1537 C C . LYS A 1 200 ? -11.534 6.817 24.553 1.00 94.88 200 LYS A C 1
ATOM 1539 O O . LYS A 1 200 ? -12.008 7.858 24.996 1.00 94.88 200 LYS A O 1
ATOM 1544 N N . SER A 1 201 ? -10.225 6.640 24.423 1.00 94.31 201 SER A N 1
ATOM 1545 C CA . SER A 1 201 ? -9.266 7.660 24.841 1.00 94.31 201 SER A CA 1
ATOM 1546 C C . SER A 1 201 ? -9.252 8.871 23.890 1.00 94.31 201 SER A C 1
ATOM 1548 O O . SER A 1 201 ? -9.572 8.738 22.705 1.00 94.31 201 SER A O 1
ATOM 1550 N N . PRO A 1 202 ? -8.755 10.042 24.338 1.00 93.25 202 PRO A N 1
ATOM 1551 C CA . PRO A 1 202 ? -8.483 11.177 23.449 1.00 93.25 202 PRO A CA 1
ATOM 1552 C C . PRO A 1 202 ? -7.532 10.832 22.295 1.00 93.25 202 PRO A C 1
ATOM 1554 O O . PRO A 1 202 ? -7.605 11.423 21.223 1.00 93.25 202 PRO A O 1
ATOM 1557 N N . ALA A 1 203 ? -6.645 9.856 22.510 1.00 89.56 203 ALA A N 1
ATOM 1558 C CA . ALA A 1 203 ? -5.776 9.312 21.476 1.00 89.56 203 ALA A CA 1
ATOM 1559 C C . ALA A 1 203 ? -6.568 8.608 20.369 1.00 89.56 203 ALA A C 1
ATOM 1561 O O . ALA A 1 203 ? -6.296 8.852 19.200 1.00 89.56 203 ALA A O 1
ATOM 1562 N N . ALA A 1 204 ? -7.552 7.782 20.730 1.00 92.31 204 ALA A N 1
ATOM 1563 C CA . ALA A 1 204 ? -8.424 7.126 19.763 1.00 92.31 204 ALA A CA 1
ATOM 1564 C C . ALA A 1 204 ? -9.289 8.145 19.003 1.00 92.31 204 ALA A C 1
ATOM 1566 O O . ALA A 1 204 ? -9.390 8.056 17.786 1.00 92.31 204 ALA A O 1
ATOM 1567 N N . LEU A 1 205 ? -9.826 9.159 19.692 1.00 91.50 205 LEU A N 1
ATOM 1568 C CA . LEU A 1 205 ? -10.588 10.246 19.059 1.00 91.50 205 LEU A CA 1
ATOM 1569 C C . LEU A 1 205 ? -9.759 11.034 18.035 1.00 91.50 205 LEU A C 1
ATOM 1571 O O . LEU A 1 205 ? -10.267 11.404 16.984 1.00 91.50 205 LEU A O 1
ATOM 1575 N N . ALA A 1 206 ? -8.473 11.267 18.307 1.00 88.94 206 ALA A N 1
ATOM 1576 C CA . ALA A 1 206 ? -7.581 11.958 17.374 1.00 88.94 206 ALA A CA 1
ATOM 1577 C C . ALA A 1 206 ? -7.271 11.148 16.100 1.00 88.94 206 ALA A C 1
ATOM 1579 O O . ALA A 1 206 ? -6.755 11.706 15.132 1.00 88.94 206 ALA A O 1
ATOM 1580 N N . LEU A 1 207 ? -7.549 9.840 16.103 1.00 89.50 207 LEU A N 1
ATOM 1581 C CA . LEU A 1 207 ? -7.367 8.960 14.949 1.00 89.50 207 LEU A CA 1
ATOM 1582 C C . LEU A 1 207 ? -8.630 8.830 14.094 1.00 89.50 207 LEU A C 1
ATOM 1584 O O . LEU A 1 207 ? -8.536 8.371 12.954 1.00 89.50 207 LEU A O 1
ATOM 1588 N N . ASP A 1 208 ? -9.789 9.245 14.607 1.00 82.81 208 ASP A N 1
ATOM 1589 C CA . ASP A 1 208 ? -11.038 9.222 13.853 1.00 82.81 208 ASP A CA 1
ATOM 1590 C C . ASP A 1 208 ? -10.916 10.145 12.629 1.00 82.81 208 ASP A C 1
ATOM 1592 O O . ASP A 1 208 ? -10.719 11.354 12.741 1.00 82.81 208 ASP A O 1
ATOM 1596 N N . GLY A 1 209 ? -10.992 9.560 11.431 1.00 74.81 209 GLY A N 1
ATOM 1597 C CA . GLY A 1 209 ? -10.821 10.294 10.174 1.00 74.81 209 GLY A CA 1
ATOM 1598 C C . GLY A 1 209 ? -9.374 10.674 9.837 1.00 74.81 209 GLY A C 1
ATOM 1599 O O . GLY A 1 209 ? -9.151 11.380 8.851 1.00 74.81 209 GLY A O 1
ATOM 1600 N N . ALA A 1 210 ? -8.380 10.195 10.595 1.00 89.81 210 ALA A N 1
ATOM 1601 C CA . ALA A 1 210 ? -6.976 10.351 10.227 1.00 89.81 210 ALA A CA 1
ATOM 1602 C C . ALA A 1 210 ? -6.677 9.628 8.906 1.00 89.81 210 ALA A C 1
ATOM 1604 O O . ALA A 1 210 ? -7.265 8.590 8.598 1.00 89.81 210 ALA A O 1
ATOM 1605 N N . THR A 1 211 ? -5.740 10.146 8.112 1.00 90.12 211 THR A N 1
ATOM 1606 C CA . THR A 1 211 ? -5.342 9.484 6.867 1.00 90.12 211 THR A CA 1
ATOM 1607 C C . THR A 1 211 ? -4.385 8.325 7.140 1.00 90.12 211 THR A C 1
ATOM 1609 O O . THR A 1 211 ? -3.426 8.427 7.915 1.00 90.12 211 THR A O 1
ATOM 1612 N N . CYS A 1 212 ? -4.627 7.203 6.469 1.00 87.94 212 CYS A N 1
ATOM 1613 C CA . CYS A 1 212 ? -3.710 6.063 6.459 1.00 87.94 212 CYS A CA 1
ATOM 1614 C C . CYS A 1 212 ? -2.534 6.281 5.517 1.00 87.94 212 CYS A C 1
ATOM 1616 O O . CYS A 1 212 ? -1.461 5.720 5.741 1.00 87.94 212 CYS A O 1
ATOM 1618 N N . SER A 1 213 ? -2.716 7.139 4.511 1.00 69.94 213 SER A N 1
ATOM 1619 C CA . SER A 1 213 ? -1.609 7.639 3.712 1.00 69.94 213 SER A CA 1
ATOM 1620 C C . SER A 1 213 ? -0.720 8.491 4.629 1.00 69.94 213 SER A C 1
ATOM 1622 O O . SER A 1 213 ? -1.084 9.577 5.083 1.00 69.94 213 SER A O 1
ATOM 1624 N N . ALA A 1 214 ? 0.440 7.942 4.973 1.00 57.19 214 ALA A N 1
ATOM 1625 C CA . ALA A 1 214 ? 1.615 8.754 5.235 1.00 57.19 214 ALA A CA 1
ATOM 1626 C C . ALA A 1 214 ? 2.236 9.080 3.869 1.00 57.19 214 ALA A C 1
ATOM 1628 O O . ALA A 1 214 ? 2.032 8.327 2.916 1.00 57.19 214 ALA A O 1
ATOM 1629 N N . GLU A 1 215 ? 2.922 10.214 3.750 1.00 53.91 215 GLU A N 1
ATOM 1630 C CA . GLU A 1 215 ? 3.664 10.610 2.548 1.00 53.91 215 GLU A CA 1
ATOM 1631 C C . GLU A 1 215 ? 4.364 9.390 1.939 1.00 53.91 215 GLU A C 1
ATOM 1633 O O . GLU A 1 215 ? 5.187 8.765 2.598 1.00 53.91 215 GLU A O 1
ATOM 1638 N N . ALA A 1 216 ? 3.956 8.994 0.727 1.00 58.47 216 ALA A N 1
ATOM 1639 C CA . ALA A 1 216 ? 4.407 7.752 0.111 1.00 58.47 216 ALA A CA 1
ATOM 1640 C C . ALA A 1 216 ? 5.937 7.648 0.188 1.00 58.47 216 ALA A C 1
ATOM 1642 O O . ALA A 1 216 ? 6.621 8.512 -0.375 1.00 58.47 216 ALA A O 1
ATOM 1643 N N . ASP A 1 217 ? 6.442 6.586 0.829 1.00 71.88 217 ASP A N 1
ATOM 1644 C CA . ASP A 1 217 ? 7.878 6.308 1.041 1.00 71.88 217 ASP A CA 1
ATOM 1645 C C . ASP A 1 217 ? 8.630 6.059 -0.276 1.00 71.88 217 ASP A C 1
ATOM 1647 O O . ASP A 1 217 ? 9.832 5.809 -0.300 1.00 71.88 217 ASP A O 1
ATOM 1651 N N . ILE A 1 218 ? 7.922 6.130 -1.402 1.00 81.81 218 ILE A N 1
ATOM 1652 C CA . ILE A 1 218 ? 8.495 5.993 -2.727 1.00 81.81 218 ILE A CA 1
ATOM 1653 C C . ILE A 1 218 ? 9.413 7.197 -3.022 1.00 81.81 218 ILE A C 1
ATOM 1655 O O . ILE A 1 218 ? 8.943 8.348 -2.997 1.00 81.81 218 ILE A O 1
ATOM 1659 N N . PRO A 1 219 ? 10.696 6.950 -3.356 1.00 86.06 219 PRO A N 1
ATOM 1660 C CA . PRO A 1 219 ? 11.644 7.981 -3.764 1.00 86.06 219 PRO A CA 1
ATOM 1661 C C . PRO A 1 219 ? 11.121 8.868 -4.905 1.00 86.06 219 PRO A C 1
ATOM 1663 O O . PRO A 1 219 ? 10.331 8.442 -5.751 1.00 86.06 219 PRO A O 1
ATOM 1666 N N . TRP A 1 220 ? 11.546 10.133 -4.937 1.00 85.88 220 TRP A N 1
ATOM 1667 C CA . TRP A 1 220 ? 11.051 11.113 -5.914 1.00 85.88 220 TRP A CA 1
ATOM 1668 C C . TRP A 1 220 ? 11.369 10.722 -7.365 1.00 85.88 220 TRP A C 1
ATOM 1670 O O . TRP A 1 220 ? 10.574 10.994 -8.263 1.00 85.88 220 TRP A O 1
ATOM 1680 N N . ASP A 1 221 ? 12.506 10.069 -7.595 1.00 84.94 221 ASP A N 1
ATOM 1681 C CA . ASP A 1 221 ? 12.952 9.608 -8.906 1.00 84.94 221 ASP A CA 1
ATOM 1682 C C . ASP A 1 221 ? 12.061 8.471 -9.417 1.00 84.94 221 ASP A C 1
ATOM 1684 O O . ASP A 1 221 ? 11.643 8.483 -10.573 1.00 84.94 221 ASP A O 1
ATOM 1688 N N . VAL A 1 222 ? 11.659 7.559 -8.530 1.00 88.56 222 VAL A N 1
ATOM 1689 C CA . VAL A 1 222 ? 10.683 6.504 -8.829 1.00 88.56 222 VAL A CA 1
ATOM 1690 C C . VAL A 1 222 ? 9.314 7.111 -9.159 1.00 88.56 222 VAL A C 1
ATOM 1692 O O . VAL A 1 222 ? 8.688 6.740 -10.153 1.00 88.56 222 VAL A O 1
ATOM 1695 N N . LYS A 1 223 ? 8.851 8.095 -8.369 1.00 87.12 223 LYS A N 1
ATOM 1696 C CA . LYS A 1 223 ? 7.597 8.827 -8.648 1.00 87.12 223 LYS A CA 1
ATOM 1697 C C . LYS A 1 223 ? 7.638 9.487 -10.028 1.00 87.12 223 LYS A C 1
ATOM 1699 O O . LYS A 1 223 ? 6.659 9.415 -10.770 1.00 87.12 223 LYS A O 1
ATOM 1704 N N . LEU A 1 224 ? 8.771 10.090 -10.389 1.00 85.12 224 LEU A N 1
ATOM 1705 C CA . LEU A 1 224 ? 8.980 10.709 -11.695 1.00 85.12 224 LEU A CA 1
ATOM 1706 C C . LEU A 1 224 ? 8.928 9.675 -12.831 1.00 85.12 224 LEU A C 1
ATOM 1708 O O . LEU A 1 224 ? 8.211 9.893 -13.808 1.00 85.12 224 LEU A O 1
ATOM 1712 N N . ARG A 1 225 ? 9.618 8.533 -12.700 1.00 86.44 225 ARG A N 1
ATOM 1713 C CA . ARG A 1 225 ? 9.583 7.451 -13.704 1.00 86.44 225 ARG A CA 1
ATOM 1714 C C . ARG A 1 225 ? 8.181 6.864 -13.879 1.00 86.44 225 ARG A C 1
ATOM 1716 O O . ARG A 1 225 ? 7.756 6.636 -15.012 1.00 86.44 225 ARG A O 1
ATOM 1723 N N . ALA A 1 226 ? 7.432 6.691 -12.789 1.00 86.94 226 ALA A N 1
ATOM 1724 C CA . ALA A 1 226 ? 6.043 6.238 -12.830 1.00 86.94 226 ALA A CA 1
ATOM 1725 C C . AL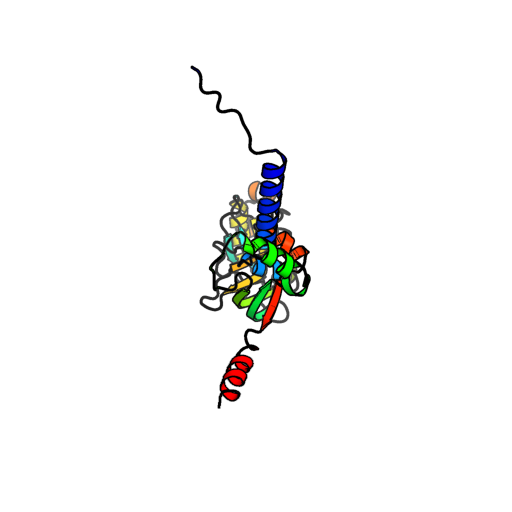A A 1 226 ? 5.108 7.270 -13.489 1.00 86.94 226 ALA A C 1
ATOM 1727 O O . ALA A 1 226 ? 4.278 6.905 -14.322 1.00 86.94 226 ALA A O 1
ATOM 1728 N N . MET A 1 227 ? 5.278 8.564 -13.181 1.00 85.62 227 MET A N 1
ATOM 1729 C CA . MET A 1 227 ? 4.529 9.661 -13.812 1.00 85.62 227 MET A CA 1
ATOM 1730 C C . MET A 1 227 ? 4.760 9.706 -15.328 1.00 85.62 227 MET A C 1
ATOM 1732 O O . MET A 1 227 ? 3.813 9.885 -16.094 1.00 85.62 227 MET A O 1
ATOM 1736 N N . LEU A 1 228 ? 6.008 9.509 -15.755 1.00 84.81 228 LEU A N 1
ATOM 1737 C CA . LEU A 1 228 ? 6.407 9.470 -17.162 1.00 84.81 228 LEU A CA 1
ATOM 1738 C C . LEU A 1 228 ? 6.107 8.127 -17.849 1.00 84.81 228 LEU A C 1
ATOM 1740 O O . LEU A 1 228 ? 6.304 8.019 -19.054 1.00 84.81 228 LEU A O 1
ATOM 1744 N N . ARG A 1 229 ? 5.612 7.122 -17.110 1.00 86.31 229 ARG A N 1
ATOM 1745 C CA . ARG A 1 229 ? 5.322 5.766 -17.611 1.00 86.31 229 ARG A CA 1
ATOM 1746 C C . ARG A 1 229 ? 6.518 5.127 -18.323 1.00 86.31 229 ARG A C 1
ATOM 1748 O O . ARG A 1 229 ? 6.372 4.521 -19.380 1.00 86.31 229 ARG A O 1
ATOM 1755 N N . LEU A 1 230 ? 7.703 5.270 -17.733 1.00 85.31 230 LEU A N 1
ATOM 1756 C CA . LEU A 1 230 ? 8.944 4.730 -18.300 1.00 85.31 230 LEU A CA 1
ATOM 1757 C C . LEU A 1 230 ? 9.120 3.230 -18.056 1.00 85.31 230 LEU A C 1
ATOM 1759 O O . LEU A 1 230 ? 10.008 2.624 -18.643 1.00 85.31 230 LEU A O 1
ATOM 1763 N N . ILE A 1 231 ? 8.303 2.637 -17.185 1.00 87.81 231 ILE A N 1
ATOM 1764 C CA . ILE A 1 231 ? 8.399 1.228 -16.814 1.00 87.81 231 ILE A CA 1
ATOM 1765 C C . ILE A 1 231 ? 7.325 0.430 -17.541 1.00 87.81 231 ILE A C 1
ATOM 1767 O O . ILE A 1 231 ? 6.131 0.711 -17.410 1.00 87.81 231 ILE A O 1
ATOM 1771 N N . GLU A 1 232 ? 7.755 -0.600 -18.255 1.00 88.62 232 GLU A N 1
ATOM 1772 C CA . GLU A 1 232 ? 6.881 -1.568 -18.903 1.00 88.62 232 GLU A CA 1
ATOM 1773 C C . GLU A 1 232 ? 6.976 -2.933 -18.235 1.00 88.62 232 GLU A C 1
ATOM 1775 O O . GLU A 1 232 ? 8.029 -3.331 -17.738 1.00 88.62 232 GLU A O 1
ATOM 1780 N N . GLN A 1 233 ? 5.862 -3.664 -18.241 1.00 90.38 233 GLN A N 1
ATOM 1781 C CA . GLN A 1 233 ? 5.781 -5.027 -17.737 1.00 90.38 233 GLN A CA 1
ATOM 1782 C C . GLN A 1 233 ? 5.674 -5.997 -18.917 1.00 90.38 233 GLN A C 1
ATOM 1784 O O . GLN A 1 233 ? 4.746 -5.909 -19.722 1.00 90.38 233 GLN A O 1
ATOM 1789 N N . HIS A 1 234 ? 6.582 -6.968 -18.978 1.00 88.69 234 HIS A N 1
ATOM 1790 C CA . HIS A 1 234 ? 6.541 -8.061 -19.944 1.00 88.69 234 HIS A CA 1
ATOM 1791 C C . HIS A 1 234 ? 6.395 -9.410 -19.230 1.00 88.69 234 HIS A C 1
ATOM 1793 O O . HIS A 1 234 ? 6.998 -9.611 -18.170 1.00 88.69 234 HIS A O 1
ATOM 1799 N N . PRO A 1 235 ? 5.622 -10.365 -19.780 1.00 86.25 235 PRO A N 1
ATOM 1800 C CA . PRO A 1 235 ? 5.595 -11.719 -19.245 1.00 86.25 235 PRO A CA 1
ATOM 1801 C C . PRO A 1 235 ? 6.993 -12.334 -19.347 1.00 86.25 235 PRO A C 1
ATOM 1803 O O . PRO A 1 235 ? 7.667 -12.191 -20.367 1.00 86.25 235 PRO A O 1
ATOM 1806 N N . ARG A 1 236 ? 7.429 -13.069 -18.316 1.00 81.69 236 ARG A N 1
ATOM 1807 C CA . ARG A 1 236 ? 8.729 -13.763 -18.375 1.00 81.69 236 ARG A CA 1
ATOM 1808 C C . ARG A 1 236 ? 8.753 -14.821 -19.494 1.00 81.69 236 ARG A C 1
ATOM 1810 O O . ARG A 1 236 ? 9.794 -15.076 -20.099 1.00 81.69 236 ARG A O 1
ATOM 1817 N N . LYS A 1 237 ? 7.589 -15.388 -19.835 1.00 64.94 237 LYS A N 1
ATOM 1818 C CA . LYS A 1 237 ? 7.394 -16.301 -20.972 1.00 64.94 237 LYS A CA 1
ATOM 1819 C C . LYS A 1 237 ? 7.272 -15.540 -22.298 1.00 64.94 237 LYS A C 1
ATOM 1821 O O . LYS A 1 237 ? 6.179 -15.378 -22.827 1.00 64.94 237 LYS A O 1
ATOM 1826 N N . ALA A 1 238 ? 8.414 -15.099 -22.820 1.00 47.91 238 ALA A N 1
ATOM 1827 C CA . ALA A 1 238 ? 8.586 -14.728 -24.231 1.00 47.91 238 ALA A CA 1
ATOM 1828 C C . ALA A 1 238 ? 10.035 -14.876 -24.746 1.00 47.91 238 ALA A C 1
ATOM 1830 O O . ALA A 1 238 ? 10.233 -14.866 -25.953 1.00 47.91 238 ALA A O 1
ATOM 1831 N N . ARG A 1 239 ? 11.046 -15.069 -23.879 1.00 47.75 239 ARG A N 1
ATOM 1832 C CA . ARG A 1 239 ? 12.456 -15.236 -24.305 1.00 47.75 239 ARG A CA 1
ATOM 1833 C C . ARG A 1 239 ? 12.936 -16.686 -24.461 1.00 47.75 239 ARG A C 1
ATOM 1835 O O . ARG A 1 239 ? 14.030 -16.895 -24.960 1.00 47.75 239 ARG A O 1
ATOM 1842 N N . ALA A 1 240 ? 12.128 -17.693 -24.119 1.00 45.00 240 ALA A N 1
ATOM 1843 C CA . ALA A 1 240 ? 12.512 -19.093 -24.359 1.00 45.00 240 ALA A CA 1
ATOM 1844 C C . ALA A 1 240 ? 12.559 -19.459 -25.861 1.00 45.00 240 ALA A C 1
ATOM 1846 O O . ALA A 1 240 ? 13.253 -20.393 -26.231 1.00 45.00 240 ALA A O 1
ATOM 1847 N N . GLY A 1 241 ? 11.864 -18.707 -26.726 1.00 43.06 241 GLY A N 1
ATOM 1848 C CA . GLY A 1 241 ? 11.866 -18.936 -28.177 1.00 43.06 241 GLY A CA 1
ATOM 1849 C C . GLY A 1 241 ? 12.978 -18.216 -28.953 1.00 43.06 241 GLY A C 1
ATOM 1850 O O . GLY A 1 241 ? 13.203 -18.543 -30.114 1.00 43.06 241 GLY A O 1
ATOM 1851 N N . GLU A 1 242 ? 13.685 -17.252 -28.349 1.00 45.41 242 GLU A N 1
ATOM 1852 C CA . GLU A 1 242 ? 14.794 -16.538 -29.014 1.00 45.41 242 GLU A CA 1
ATOM 1853 C C . GLU A 1 242 ? 16.140 -17.267 -28.872 1.00 45.41 242 GLU A C 1
ATOM 1855 O O . GLU A 1 242 ? 16.968 -17.199 -29.783 1.00 45.41 242 GLU A O 1
ATOM 1860 N N . ASP A 1 243 ? 16.339 -18.027 -27.790 1.00 44.31 243 ASP A N 1
ATOM 1861 C CA . ASP A 1 243 ? 17.547 -18.846 -27.603 1.00 44.31 243 ASP A CA 1
ATOM 1862 C C . ASP A 1 243 ? 17.494 -20.169 -28.396 1.00 44.31 243 ASP A C 1
ATOM 1864 O O . ASP A 1 243 ? 18.523 -20.638 -28.891 1.00 44.31 243 ASP A O 1
ATOM 1868 N N . GLU A 1 244 ? 16.299 -20.730 -28.620 1.00 43.00 244 GLU A N 1
ATOM 1869 C CA . GLU A 1 244 ? 16.098 -21.914 -29.475 1.00 43.00 244 GLU A CA 1
ATOM 1870 C C . GLU A 1 244 ? 16.272 -21.578 -30.971 1.00 43.00 244 GLU A C 1
ATOM 1872 O O . GLU A 1 244 ? 16.872 -22.340 -31.727 1.00 43.00 244 GLU A O 1
ATOM 1877 N N . ALA A 1 245 ? 15.854 -20.383 -31.407 1.00 43.09 245 ALA A N 1
ATOM 1878 C CA . ALA A 1 245 ? 16.061 -19.926 -32.786 1.00 43.09 245 ALA A CA 1
ATOM 1879 C C . ALA A 1 245 ? 17.540 -19.620 -33.108 1.00 43.09 245 ALA A C 1
ATOM 1881 O O . ALA A 1 245 ? 17.973 -19.766 -34.256 1.00 43.09 245 ALA A O 1
ATOM 1882 N N . ARG A 1 246 ? 18.338 -19.228 -32.102 1.00 46.75 246 ARG A N 1
ATOM 1883 C CA . ARG A 1 246 ? 19.790 -19.020 -32.243 1.00 46.75 246 ARG A CA 1
ATOM 1884 C C . ARG A 1 246 ? 20.594 -20.316 -32.262 1.00 46.75 246 ARG A C 1
ATOM 1886 O O . ARG A 1 246 ? 21.643 -20.341 -32.896 1.00 46.75 246 ARG A O 1
ATOM 1893 N N . THR A 1 247 ? 20.110 -21.376 -31.620 1.00 49.06 247 THR A N 1
ATOM 1894 C CA . THR A 1 247 ? 20.738 -22.706 -31.687 1.00 49.06 247 THR A CA 1
ATOM 1895 C C . THR A 1 247 ? 20.330 -23.467 -32.949 1.00 49.06 247 THR A C 1
ATOM 1897 O O . THR A 1 247 ? 21.184 -24.092 -33.564 1.00 49.06 247 THR A O 1
ATOM 1900 N N . ALA A 1 248 ? 19.093 -23.309 -33.431 1.00 46.38 248 ALA A N 1
ATOM 1901 C CA . ALA A 1 248 ? 18.633 -23.920 -34.685 1.00 46.38 248 ALA A CA 1
ATOM 1902 C C . ALA A 1 248 ? 19.171 -23.250 -35.970 1.00 46.38 248 ALA A C 1
ATOM 1904 O O . ALA A 1 248 ? 19.047 -23.817 -37.049 1.00 46.38 248 ALA A O 1
ATOM 1905 N N . SER A 1 249 ? 19.760 -22.050 -35.881 1.00 46.75 249 SER A N 1
ATOM 1906 C CA . SER A 1 249 ? 20.425 -21.377 -37.018 1.00 46.75 249 SER A CA 1
ATOM 1907 C C . SER A 1 249 ? 21.946 -21.597 -37.047 1.00 46.75 249 SER A C 1
ATOM 1909 O O . SER A 1 249 ? 22.636 -20.987 -37.864 1.00 46.75 249 SER A O 1
ATOM 1911 N N . ALA A 1 250 ? 22.471 -22.410 -36.124 1.00 50.38 250 ALA A N 1
ATOM 1912 C CA . ALA A 1 250 ? 23.888 -22.751 -36.008 1.00 50.38 250 ALA A CA 1
ATOM 1913 C C . ALA A 1 250 ? 24.185 -24.233 -36.328 1.00 50.38 250 ALA A C 1
ATOM 1915 O O . ALA A 1 250 ? 25.325 -24.661 -36.145 1.00 50.38 250 ALA A O 1
ATOM 1916 N N . GLU A 1 251 ? 23.191 -24.982 -36.822 1.00 41.34 251 GLU A N 1
ATOM 1917 C CA . GLU A 1 251 ? 23.350 -26.313 -37.436 1.00 41.34 251 GLU A CA 1
ATOM 1918 C C . GLU A 1 251 ? 23.205 -26.255 -38.962 1.00 41.34 251 GLU A C 1
ATOM 1920 O O . GLU A 1 251 ? 22.312 -25.527 -39.457 1.00 41.34 251 GLU A O 1
#

Secondary structure (DSSP, 8-state):
----------HHHHHHHHHHHHHHHHHHHHH---HHHHHHHTT--EE-SS-TT--TT-EEEE-TTS--EEEEE-----TTTEEEEEEEEEEEETHHHH-TTHHHHHHHHHTTS-----S-TTEEEEEEEEEEES-GGGGGGG--HHHHHHHHHHHHTT-EEEEEEEEEEETTT--EEEEEE-SBPPP--HHHHHHTT----HHHHTTTT-BS--S--S-HHHHHHHHTT-EEEEESTTSHHHHHHHHHT--

Organism: NCBI:txid356660

Radius of gyration: 25.17 Å; chains: 1; bounding box: 78×60×65 Å